Protein AF-A0A7C8ID43-F1 (afdb_monomer_lite)

Organism: NCBI:txid100035

pLDDT: mean 73.94, std 21.73, range [32.31, 98.5]

Secondary structure (DSSP, 8-state):
----------S-----------------------------------------PPPPP---------------PPP------------------PPPP---HHHHHHHHHHHHHHHHHHHHHT-EEEEEE-HHHHHHSTT-TTT-EEEEEE-TTTSTTEEEEEEE-SSEEEEEEEESSHHHHHHHHHHHHHHSS-PPTT--S--HHHHHHHHHHHHHHHS-TT---------TTSPPEEEEEEEEEETTSSSS-TT-EEEEEEEEEESSTT-SEEEEEE--TTT-SSPEEEEEEEEESS-S-----GGGS-GGGEE-GGGTT--

Foldseek 3Di:
DPDDDDDDDPDDDDDDDDPDDDDDPDDDDDDDDDDDDDDDDDDDDDDDDDDDDDDDDDDDDDDDDDDDDDDDDDDDDDPPPPDPPPPDPPPDPPDDPPDDPVRVVVVVVVLVVLLVLLLLLQAAKKQKDFPLLCVVPPPQNRVWIKGKARPVVVPPQWIKIWTCSVFKTWIKIKGLDQLVQLVVQQVCLVPVDDPPPDDPDDAPLNVVSVVSNCVSVVPDPPDPPPPPSPPSFAWRKMKIKIKIDGPPCPQADPPAIEIWIWMKTQPTSSSQKIKIWTDDVSSHRHTGIMMIGGDTSHGDDDDDDNSVDDSNRYDYDPCSRPD

Sequence (323 aa):
MWGEKYKHEAAEMGHTGITTRCEDIRNIGTEQKLKNDENPAKRRRIAGDSSTIRNPALHELMPRNKPSDGFSAPGLSEWTSEFPLKQEPVSSPQAKPDLSPVWMQKMQLVEEFKEKQRLLAGNGSYIIKCKMIEERFPGLERELKLDIKYLGSVRKGLFEAQLDLGLFKGIMLMGTDEKLLSDICYTNTKCGLPKPRDYGRDDDETQRLRQWWYNNHTKNTNTSAPSQARNASSPLELHFDLRCEDQKHLYLQTGTYFGTDGTIAFEDPTCLSLNGCIKLPTLRSEPINFQAYKIHESPQHYTQLWFGYPTASIRYGANWNRP

Radius of gyration: 27.76 Å; chains: 1; bounding box: 64×90×75 Å

Structure (mmCIF, N/CA/C/O backbone):
data_AF-A0A7C8ID43-F1
#
_entry.id   AF-A0A7C8ID43-F1
#
loop_
_atom_site.group_PDB
_atom_site.id
_atom_site.type_symbol
_atom_site.label_atom_id
_atom_site.label_alt_id
_atom_site.label_comp_id
_atom_site.label_asym_id
_atom_site.label_entity_id
_atom_site.label_seq_id
_atom_site.pdbx_PDB_ins_code
_atom_site.Cartn_x
_atom_site.Cartn_y
_atom_site.Cartn_z
_atom_site.occupancy
_atom_site.B_iso_or_equiv
_atom_site.auth_seq_id
_atom_site.auth_comp_id
_atom_site.auth_asym_id
_atom_site.auth_atom_id
_atom_site.pdbx_PDB_model_num
ATOM 1 N N . MET A 1 1 ? -4.379 18.476 33.173 1.00 36.72 1 MET A N 1
ATOM 2 C CA . MET A 1 1 ? -3.599 17.644 34.111 1.00 36.72 1 MET A CA 1
ATOM 3 C C . MET A 1 1 ? -4.006 16.192 33.916 1.00 36.72 1 MET A C 1
ATOM 5 O O . MET A 1 1 ? -4.952 15.742 34.538 1.00 36.72 1 MET A O 1
ATOM 9 N N . TRP A 1 2 ? -3.346 15.505 32.986 1.00 37.19 2 TRP A N 1
ATOM 10 C CA . TRP A 1 2 ? -3.461 14.061 32.770 1.00 37.19 2 TRP A CA 1
ATOM 11 C C . TRP A 1 2 ? -2.026 13.546 32.712 1.00 37.19 2 TRP A C 1
ATOM 13 O O . TRP A 1 2 ? -1.393 13.554 31.663 1.00 37.19 2 TRP A O 1
ATOM 23 N N . GLY A 1 3 ? -1.470 13.258 33.879 1.00 37.72 3 GLY A N 1
ATOM 24 C CA . GLY A 1 3 ? -0.111 12.773 34.049 1.00 37.72 3 GLY A CA 1
ATOM 25 C C . GLY A 1 3 ? -0.076 11.940 35.317 1.00 37.72 3 GLY A C 1
ATOM 26 O O . GLY A 1 3 ? -0.700 12.320 36.301 1.00 37.72 3 GLY A O 1
ATOM 27 N N . GLU A 1 4 ? 0.636 10.819 35.251 1.00 39.19 4 GLU A N 1
ATOM 28 C CA . GLU A 1 4 ? 0.903 9.884 36.353 1.00 39.19 4 GLU A CA 1
ATOM 29 C C . GLU A 1 4 ? -0.180 8.841 36.651 1.00 39.19 4 GLU A C 1
ATOM 31 O O . GLU A 1 4 ? -0.728 8.752 37.741 1.00 39.19 4 GLU A O 1
ATOM 36 N N . LYS A 1 5 ? -0.406 7.947 35.690 1.00 44.38 5 LYS A N 1
ATOM 37 C CA . LYS A 1 5 ? -0.612 6.512 35.945 1.00 44.38 5 LYS A CA 1
ATOM 38 C C . LYS A 1 5 ? 0.065 5.764 34.795 1.00 44.38 5 LYS A C 1
ATOM 40 O O . LYS A 1 5 ? 0.195 6.341 33.727 1.00 44.38 5 LYS A O 1
ATOM 45 N N . TYR A 1 6 ? 0.521 4.534 35.014 1.00 41.72 6 TYR A N 1
ATOM 46 C CA . TYR A 1 6 ? 1.346 3.712 34.103 1.00 41.72 6 TYR A CA 1
ATOM 47 C C . TYR A 1 6 ? 2.866 3.889 34.241 1.00 41.72 6 TYR A C 1
ATOM 49 O O . TYR A 1 6 ? 3.603 4.128 33.290 1.00 41.72 6 TYR A O 1
ATOM 57 N N . LYS A 1 7 ? 3.352 3.664 35.461 1.00 41.56 7 LYS A N 1
ATOM 58 C CA . LYS A 1 7 ? 4.624 2.975 35.691 1.00 41.56 7 LYS A CA 1
ATOM 59 C C . LYS A 1 7 ? 4.337 1.870 36.694 1.00 41.56 7 LYS A C 1
ATOM 61 O O . LYS A 1 7 ? 4.209 2.191 37.861 1.00 41.56 7 LYS A O 1
ATOM 66 N N . HIS A 1 8 ? 4.126 0.645 36.222 1.00 37.75 8 HIS A N 1
ATOM 67 C CA . HIS A 1 8 ? 4.329 -0.628 36.928 1.00 37.75 8 HIS A CA 1
ATOM 68 C C . HIS A 1 8 ? 3.621 -1.721 36.124 1.00 37.75 8 HIS A C 1
ATOM 70 O O . HIS A 1 8 ? 2.432 -1.915 36.312 1.00 37.75 8 HIS A O 1
ATOM 76 N N . GLU A 1 9 ? 4.342 -2.342 35.187 1.00 38.81 9 GLU A N 1
ATOM 77 C CA . GLU A 1 9 ? 4.135 -3.714 34.673 1.00 38.81 9 GLU A CA 1
ATOM 78 C C . GLU A 1 9 ? 5.095 -3.929 33.491 1.00 38.81 9 GLU A C 1
ATOM 80 O O . GLU A 1 9 ? 4.726 -3.933 32.323 1.00 38.81 9 GLU A O 1
ATOM 85 N N . ALA A 1 10 ? 6.390 -3.999 33.799 1.00 35.22 10 ALA A N 1
ATOM 86 C CA . ALA A 1 10 ? 7.424 -4.404 32.847 1.00 35.22 10 ALA A CA 1
ATOM 87 C C . ALA A 1 10 ? 8.587 -5.041 33.615 1.00 35.22 10 ALA A C 1
ATOM 89 O O . ALA A 1 10 ? 9.711 -4.548 33.622 1.00 35.22 10 ALA A O 1
ATOM 90 N N . ALA A 1 11 ? 8.284 -6.110 34.340 1.00 40.28 11 ALA A N 1
ATOM 91 C CA . ALA A 1 11 ? 9.267 -7.041 34.864 1.00 40.28 11 ALA A CA 1
ATOM 92 C C . ALA A 1 11 ? 8.553 -8.389 34.966 1.00 40.28 11 ALA A C 1
ATOM 94 O O . ALA A 1 11 ? 7.486 -8.439 35.560 1.00 40.28 11 ALA A O 1
ATOM 95 N N . GLU A 1 12 ? 9.147 -9.423 34.369 1.00 43.59 12 GLU A N 1
ATOM 96 C CA . GLU A 1 12 ? 8.643 -10.801 34.227 1.00 43.59 12 GLU A CA 1
ATOM 97 C C . GLU A 1 12 ? 7.934 -11.112 32.904 1.00 43.59 12 GLU A C 1
ATOM 99 O O . GLU A 1 12 ? 6.725 -11.270 32.830 1.00 43.59 12 GLU A O 1
ATOM 104 N N . MET A 1 13 ? 8.726 -11.328 31.853 1.00 39.59 13 MET A N 1
ATOM 105 C CA . MET A 1 13 ? 8.514 -12.501 31.004 1.00 39.59 13 MET A CA 1
ATOM 106 C C . MET A 1 13 ? 9.854 -12.937 30.413 1.00 39.59 13 MET A C 1
ATOM 108 O O . MET A 1 13 ? 10.533 -12.190 29.710 1.00 39.59 13 MET A O 1
ATOM 112 N N . GLY A 1 14 ? 10.273 -14.128 30.833 1.00 35.97 14 GLY A N 1
ATOM 113 C CA . GLY A 1 14 ? 11.593 -14.677 30.595 1.00 35.97 14 GLY A CA 1
ATOM 114 C C . GLY A 1 14 ? 11.829 -15.102 29.150 1.00 35.97 14 GLY A C 1
ATOM 115 O O . GLY A 1 14 ? 10.927 -15.496 28.412 1.00 35.97 14 GLY A O 1
ATOM 116 N N . HIS A 1 15 ? 13.108 -15.056 28.797 1.00 43.25 15 HIS A N 1
ATOM 117 C CA . HIS A 1 15 ? 13.696 -15.678 27.626 1.00 43.25 15 HIS A CA 1
ATOM 118 C C . HIS A 1 15 ? 13.250 -17.135 27.452 1.00 43.25 15 HIS A C 1
ATOM 120 O O . HIS A 1 15 ? 13.648 -18.011 28.217 1.00 43.25 15 HIS A O 1
ATOM 126 N N . THR A 1 16 ? 12.539 -17.412 26.363 1.00 38.56 16 THR A N 1
ATOM 127 C CA . THR A 1 16 ? 12.609 -18.711 25.689 1.00 38.56 16 THR A CA 1
ATOM 128 C C . THR A 1 16 ? 12.914 -18.460 24.218 1.00 38.56 16 THR A C 1
ATOM 130 O O . THR A 1 16 ? 12.182 -17.779 23.505 1.00 38.56 16 THR A O 1
ATOM 133 N N . GLY A 1 17 ? 14.090 -18.924 23.795 1.00 36.88 17 GLY A N 1
ATOM 134 C CA . GLY A 1 17 ? 14.552 -18.817 22.421 1.00 36.88 17 GLY A CA 1
ATOM 135 C C . GLY A 1 17 ? 13.733 -19.725 21.515 1.00 36.88 17 GLY A C 1
ATOM 136 O O . GLY A 1 17 ? 13.663 -20.931 21.741 1.00 36.88 17 GLY A O 1
ATOM 137 N N . ILE A 1 18 ? 13.152 -19.142 20.471 1.00 36.44 18 ILE A N 1
ATOM 138 C CA . ILE A 1 18 ? 12.598 -19.875 19.338 1.00 36.44 18 ILE A CA 1
ATOM 139 C C . ILE A 1 18 ? 13.490 -19.562 18.139 1.00 36.44 18 ILE A C 1
ATOM 141 O O . ILE A 1 18 ? 13.353 -18.543 17.467 1.00 36.44 18 ILE A O 1
ATOM 145 N N . THR A 1 19 ? 14.455 -20.442 17.897 1.00 39.62 19 THR A N 1
ATOM 146 C CA . THR A 1 19 ? 15.186 -20.543 16.636 1.00 39.62 19 THR A CA 1
ATOM 147 C C . THR A 1 19 ? 14.324 -21.322 15.644 1.00 39.62 19 THR A C 1
ATOM 149 O O . THR A 1 19 ? 14.411 -22.544 15.550 1.00 39.62 19 THR A O 1
ATOM 152 N N . THR A 1 20 ? 13.468 -20.635 14.885 1.00 38.16 20 THR A N 1
ATOM 153 C CA . THR A 1 20 ? 12.777 -21.253 13.743 1.00 38.16 20 THR A CA 1
ATOM 154 C C . THR A 1 20 ? 13.580 -21.081 12.462 1.00 38.16 20 THR A C 1
ATOM 156 O O . THR A 1 20 ? 13.695 -20.009 11.876 1.00 38.16 20 THR A O 1
ATOM 159 N N . ARG A 1 21 ? 14.137 -22.226 12.082 1.00 35.34 21 ARG A N 1
ATOM 160 C CA . ARG A 1 21 ? 14.728 -22.655 10.820 1.00 35.34 21 ARG A CA 1
ATOM 161 C C . ARG A 1 21 ? 13.804 -22.312 9.636 1.00 35.34 21 ARG A C 1
ATOM 163 O O . ARG A 1 21 ? 12.751 -22.921 9.487 1.00 35.34 21 ARG A O 1
ATOM 170 N N . CYS A 1 22 ? 14.206 -21.350 8.806 1.00 37.59 22 CYS A N 1
ATOM 171 C CA . CYS A 1 22 ? 13.577 -21.034 7.518 1.00 37.59 22 CYS A CA 1
ATOM 172 C C . CYS A 1 22 ? 14.508 -21.456 6.377 1.00 37.59 22 CYS A C 1
ATOM 174 O O . CYS A 1 22 ? 15.053 -20.621 5.663 1.00 37.59 22 CYS A O 1
ATOM 176 N N . GLU A 1 23 ? 14.691 -22.760 6.217 1.00 38.28 23 GLU A N 1
ATOM 177 C CA . GLU A 1 23 ? 15.212 -23.370 4.995 1.00 38.28 23 GLU A CA 1
ATOM 178 C C . GLU A 1 23 ? 14.311 -24.571 4.686 1.00 38.28 23 GLU A C 1
ATOM 180 O O . GLU A 1 23 ? 13.774 -25.177 5.609 1.00 38.28 23 GLU A O 1
ATOM 185 N N . ASP A 1 24 ? 14.124 -24.863 3.399 1.00 37.44 24 ASP A N 1
ATOM 186 C CA . ASP A 1 24 ? 13.316 -25.959 2.829 1.00 37.44 24 ASP A CA 1
ATOM 187 C C . ASP A 1 24 ? 11.888 -25.614 2.365 1.00 37.44 24 ASP A C 1
ATOM 189 O O . ASP A 1 24 ? 10.907 -26.272 2.696 1.00 37.44 24 ASP A O 1
ATOM 193 N N . ILE A 1 25 ? 11.788 -24.642 1.448 1.00 40.78 25 ILE A N 1
ATOM 194 C CA . ILE A 1 25 ? 10.824 -24.726 0.331 1.00 40.78 25 ILE A CA 1
ATOM 195 C C . ILE A 1 25 ? 11.588 -24.515 -0.983 1.00 40.78 25 ILE A C 1
ATOM 197 O O . ILE A 1 25 ? 11.492 -23.483 -1.647 1.00 40.78 25 ILE A O 1
ATOM 201 N N . ARG A 1 26 ? 12.407 -25.501 -1.354 1.00 42.44 26 ARG A N 1
ATOM 202 C CA . ARG A 1 26 ? 12.854 -25.723 -2.735 1.00 42.44 26 ARG A CA 1
ATOM 203 C C . ARG A 1 26 ? 12.789 -27.224 -3.009 1.00 42.44 26 ARG A C 1
ATOM 205 O O . ARG A 1 26 ? 13.237 -28.007 -2.185 1.00 42.44 26 ARG A O 1
ATOM 212 N N . ASN A 1 27 ? 12.276 -27.577 -4.186 1.00 42.00 27 ASN A N 1
ATOM 213 C CA . ASN A 1 27 ? 12.217 -28.919 -4.786 1.00 42.00 27 ASN A CA 1
ATOM 214 C C . ASN A 1 27 ? 11.056 -29.840 -4.370 1.00 42.00 27 ASN A C 1
ATOM 216 O O . ASN A 1 27 ? 11.228 -30.818 -3.654 1.00 42.00 27 ASN A O 1
ATOM 220 N N . ILE A 1 28 ? 9.901 -29.612 -4.994 1.00 43.09 28 ILE A N 1
ATOM 221 C CA . ILE A 1 28 ? 9.036 -30.692 -5.495 1.00 43.09 28 ILE A CA 1
ATOM 222 C C . ILE A 1 28 ? 8.817 -30.311 -6.967 1.00 43.09 28 ILE A C 1
ATOM 224 O O . ILE A 1 28 ? 8.206 -29.291 -7.254 1.00 43.09 28 ILE A O 1
ATOM 228 N N . GLY A 1 29 ? 9.474 -30.923 -7.944 1.00 32.31 29 GLY A N 1
ATOM 229 C CA . GLY A 1 29 ? 9.433 -32.353 -8.212 1.00 32.31 29 GLY A CA 1
ATOM 230 C C . GLY A 1 29 ? 8.658 -32.539 -9.514 1.00 32.31 29 GLY A C 1
ATOM 231 O O . GLY A 1 29 ? 7.476 -32.861 -9.511 1.00 32.31 29 GLY A O 1
ATOM 232 N N . THR A 1 30 ? 9.330 -32.246 -10.628 1.00 41.97 30 THR A N 1
ATOM 233 C CA . THR A 1 30 ? 9.074 -32.878 -11.926 1.00 41.97 30 THR A CA 1
ATOM 234 C C . THR A 1 30 ? 9.096 -34.397 -11.763 1.00 41.97 30 THR A C 1
ATOM 236 O O . THR A 1 30 ? 9.911 -34.890 -10.996 1.00 41.97 30 THR A O 1
ATOM 239 N N . GLU A 1 31 ? 8.267 -35.089 -12.549 1.00 41.19 31 GLU A N 1
ATOM 240 C CA . GLU A 1 31 ? 8.111 -36.553 -12.675 1.00 41.19 31 GLU A CA 1
ATOM 241 C C . GLU A 1 31 ? 6.875 -37.143 -11.986 1.00 41.19 31 GLU A C 1
ATOM 243 O O . GLU A 1 31 ? 6.924 -37.653 -10.876 1.00 41.19 31 GLU A O 1
ATOM 248 N N . GLN A 1 32 ? 5.773 -37.208 -12.739 1.00 38.66 32 GLN A N 1
ATOM 249 C CA . GLN A 1 32 ? 5.014 -38.455 -12.843 1.00 38.66 32 GLN A CA 1
ATOM 250 C C . GLN A 1 32 ? 4.338 -38.533 -14.215 1.00 38.66 32 GLN A C 1
ATOM 252 O O . GLN A 1 32 ? 3.369 -37.845 -14.530 1.00 38.66 32 GLN A O 1
ATOM 257 N N . LYS A 1 33 ? 4.946 -39.359 -15.066 1.00 39.97 33 LYS A N 1
ATOM 258 C CA . LYS A 1 33 ? 4.485 -39.754 -16.393 1.00 39.97 33 LYS A CA 1
ATOM 259 C C . LYS A 1 33 ? 3.616 -41.008 -16.230 1.00 39.97 33 LYS A C 1
ATOM 261 O O . LYS A 1 33 ? 4.045 -41.952 -15.581 1.00 39.97 33 LYS A O 1
ATOM 266 N N . LEU A 1 34 ? 2.476 -41.013 -16.923 1.00 42.88 34 LEU A N 1
ATOM 267 C CA . LEU A 1 34 ? 1.769 -42.182 -17.471 1.00 42.88 34 LEU A CA 1
ATOM 268 C C . LEU A 1 34 ? 1.219 -43.231 -16.487 1.00 42.88 34 LEU A C 1
ATOM 270 O O . LEU A 1 34 ? 1.941 -44.111 -16.030 1.00 42.88 34 LEU A O 1
ATOM 274 N N . LYS A 1 35 ? -0.111 -43.215 -16.322 1.00 38.16 35 LYS A N 1
ATOM 275 C CA . LYS A 1 35 ? -1.024 -44.359 -16.541 1.00 38.16 35 LYS A CA 1
ATOM 276 C C . LYS A 1 35 ? -2.468 -43.882 -16.342 1.00 38.16 35 LYS A C 1
ATOM 278 O O . LYS A 1 35 ? -2.917 -43.740 -15.214 1.00 38.16 35 LYS A O 1
ATOM 283 N N . ASN A 1 36 ? -3.168 -43.611 -17.442 1.00 37.31 36 ASN A N 1
ATOM 284 C CA . ASN A 1 36 ? -4.623 -43.462 -17.461 1.00 37.31 36 ASN A CA 1
ATOM 285 C C . ASN A 1 36 ? -5.158 -44.472 -18.474 1.00 37.31 36 ASN A C 1
ATOM 287 O O . ASN A 1 36 ? -5.185 -44.183 -19.668 1.00 37.31 36 ASN A O 1
ATOM 291 N N . ASP A 1 37 ? -5.557 -45.634 -17.964 1.00 39.12 37 ASP A N 1
ATOM 292 C CA . ASP A 1 37 ? -6.437 -46.570 -18.652 1.00 39.12 37 ASP A CA 1
ATOM 293 C C . ASP A 1 37 ? -7.869 -46.361 -18.132 1.00 39.12 37 ASP A C 1
ATOM 295 O O . ASP A 1 37 ? -8.125 -46.360 -16.929 1.00 39.12 37 ASP A O 1
ATOM 299 N N . GLU A 1 38 ? -8.757 -46.097 -19.089 1.00 39.00 38 GLU A N 1
ATOM 300 C CA . GLU A 1 38 ? -10.147 -46.555 -19.210 1.00 39.00 38 GLU A CA 1
ATOM 301 C C . GLU A 1 38 ? -11.025 -46.715 -17.950 1.00 39.00 38 GLU A C 1
ATOM 303 O O . GLU A 1 38 ? -10.861 -47.658 -17.184 1.00 39.00 38 GLU A O 1
ATOM 308 N N . ASN A 1 39 ? -12.104 -45.915 -17.851 1.00 39.59 39 ASN A N 1
ATOM 309 C CA . ASN A 1 39 ? -13.480 -46.454 -17.791 1.00 39.59 39 ASN A CA 1
ATOM 310 C C . ASN A 1 39 ? -14.563 -45.352 -17.942 1.00 39.59 39 ASN A C 1
ATOM 312 O O . ASN A 1 39 ? -14.616 -44.439 -17.112 1.00 39.59 39 ASN A O 1
ATOM 316 N N . PRO A 1 40 ? -15.487 -45.431 -18.923 1.00 46.84 40 PRO A N 1
ATOM 317 C CA . PRO A 1 40 ? -16.630 -44.532 -19.034 1.00 46.84 40 PRO A CA 1
ATOM 318 C C . PRO A 1 40 ? -17.953 -45.270 -18.773 1.00 46.84 40 PRO A C 1
ATOM 320 O O . PRO A 1 40 ? -18.486 -45.911 -19.669 1.00 46.84 40 PRO A O 1
ATOM 323 N N . ALA A 1 41 ? -18.562 -45.130 -17.592 1.00 38.03 41 ALA A N 1
ATOM 324 C CA . ALA A 1 41 ? -19.989 -45.438 -17.424 1.00 38.03 41 ALA A CA 1
ATOM 325 C C . ALA A 1 41 ? -20.542 -44.968 -16.072 1.00 38.03 41 ALA A C 1
ATOM 327 O O . ALA A 1 41 ? -20.341 -45.622 -15.053 1.00 38.03 41 ALA A O 1
ATOM 328 N N . LYS A 1 42 ? -21.349 -43.901 -16.081 1.00 43.16 42 LYS A N 1
ATOM 329 C CA . LYS A 1 42 ? -22.769 -43.938 -15.663 1.00 43.16 42 LYS A CA 1
ATOM 330 C C . LYS A 1 42 ? -23.334 -42.524 -15.561 1.00 43.16 42 LYS A C 1
ATOM 332 O O . LYS A 1 42 ? -23.194 -41.823 -14.566 1.00 43.16 42 LYS A O 1
ATOM 337 N N . ARG A 1 43 ? -24.082 -42.163 -16.605 1.00 45.34 43 ARG A N 1
ATOM 338 C CA . ARG A 1 43 ? -25.181 -41.200 -16.531 1.00 45.34 43 ARG A CA 1
ATOM 339 C C . ARG A 1 43 ? -26.183 -41.675 -15.475 1.00 45.34 43 ARG A C 1
ATOM 341 O O . ARG A 1 43 ? -26.756 -42.753 -15.629 1.00 45.34 43 ARG A O 1
ATOM 348 N N . ARG A 1 44 ? -26.491 -40.839 -14.486 1.00 45.53 44 ARG A N 1
ATOM 349 C CA . ARG A 1 44 ? -27.820 -40.817 -13.865 1.00 45.53 44 ARG A CA 1
ATOM 350 C C . ARG A 1 44 ? -28.316 -39.382 -13.812 1.00 45.53 44 ARG A C 1
ATOM 352 O O . ARG A 1 44 ? -27.714 -38.518 -13.190 1.00 45.53 44 ARG A O 1
ATOM 359 N N . ARG A 1 45 ? -29.406 -39.172 -14.549 1.00 42.78 45 ARG A N 1
ATOM 360 C CA . ARG A 1 45 ? -30.283 -38.009 -14.477 1.00 42.78 45 ARG A CA 1
ATOM 361 C C . ARG A 1 45 ? -30.957 -38.024 -13.108 1.00 42.78 45 ARG A C 1
ATOM 363 O O . ARG A 1 45 ? -31.526 -39.051 -12.747 1.00 42.78 45 ARG A O 1
ATOM 370 N N . ILE A 1 46 ? -30.947 -36.899 -12.409 1.00 45.62 46 ILE A N 1
ATOM 371 C CA . ILE A 1 46 ? -31.964 -36.591 -11.407 1.00 45.62 46 ILE A CA 1
ATOM 372 C C . ILE A 1 46 ? -32.516 -35.225 -11.799 1.00 45.62 46 ILE A C 1
ATOM 374 O O . ILE A 1 46 ? -31.821 -34.215 -11.733 1.00 45.62 46 ILE A O 1
ATOM 378 N N . ALA A 1 47 ? -33.738 -35.255 -12.323 1.00 41.56 47 ALA A N 1
ATOM 379 C CA . ALA A 1 47 ? -34.621 -34.107 -12.384 1.00 41.56 47 ALA A CA 1
ATOM 380 C C . ALA A 1 47 ? -35.164 -33.877 -10.967 1.00 41.56 47 ALA A C 1
ATOM 382 O O . ALA A 1 47 ? -35.479 -34.845 -10.277 1.00 41.56 47 ALA A O 1
ATOM 383 N N . GLY A 1 48 ? -35.235 -32.620 -10.543 1.00 38.56 48 GLY A N 1
ATOM 384 C CA . GLY A 1 48 ? -35.717 -32.242 -9.220 1.00 38.56 48 GLY A CA 1
ATOM 385 C C . GLY A 1 48 ? -36.106 -30.771 -9.187 1.00 38.56 48 GLY A C 1
ATOM 386 O O . GLY A 1 48 ? -35.294 -29.924 -8.843 1.00 38.56 48 GLY A O 1
ATOM 387 N N . ASP A 1 49 ? -37.327 -30.536 -9.653 1.00 36.31 49 ASP A N 1
ATOM 388 C CA . ASP A 1 49 ? -38.333 -29.568 -9.219 1.00 36.31 49 ASP A CA 1
ATOM 389 C C . ASP A 1 49 ? -37.976 -28.108 -8.898 1.00 36.31 49 ASP A C 1
ATOM 391 O O . ASP A 1 49 ? -37.355 -27.746 -7.900 1.00 36.31 49 ASP A O 1
ATOM 395 N N . SER A 1 50 ? -38.576 -27.265 -9.744 1.00 42.62 50 SER A N 1
ATOM 396 C CA . SER A 1 50 ? -39.030 -25.904 -9.487 1.00 42.62 50 SER A CA 1
ATOM 397 C C . SER A 1 50 ? -39.748 -25.755 -8.147 1.00 42.62 50 SER A C 1
ATOM 399 O O . SER A 1 50 ? -40.800 -26.353 -7.925 1.00 42.62 50 SER A O 1
ATOM 401 N N . SER A 1 51 ? -39.300 -24.794 -7.344 1.00 42.50 51 SER A N 1
ATOM 402 C CA . SER A 1 51 ? -40.172 -24.114 -6.389 1.00 42.50 51 SER A CA 1
ATOM 403 C C . SER A 1 51 ? -40.038 -22.602 -6.534 1.00 42.50 51 SER A C 1
ATOM 405 O O . SER A 1 51 ? -39.050 -21.982 -6.144 1.00 42.50 51 SER A O 1
ATOM 407 N N . THR A 1 52 ? -41.084 -22.047 -7.128 1.00 43.16 52 THR A N 1
ATOM 408 C CA . THR A 1 52 ? -41.488 -20.649 -7.220 1.00 43.16 52 THR A CA 1
ATOM 409 C C . THR A 1 52 ? -41.375 -19.926 -5.875 1.00 43.16 52 THR A C 1
ATOM 411 O O . THR A 1 52 ? -42.104 -20.251 -4.939 1.00 43.16 52 THR A O 1
ATOM 414 N N . ILE A 1 53 ? -40.529 -18.895 -5.789 1.00 41.00 53 ILE A N 1
ATOM 415 C CA . ILE A 1 53 ? -40.547 -17.938 -4.673 1.00 41.00 53 ILE A CA 1
ATOM 416 C C . ILE A 1 53 ? -41.236 -16.656 -5.142 1.00 41.00 53 ILE A C 1
ATOM 418 O O . ILE A 1 53 ? -40.810 -15.990 -6.083 1.00 41.00 53 ILE A O 1
ATOM 422 N N . ARG A 1 54 ? -42.352 -16.360 -4.472 1.00 36.78 54 ARG A N 1
ATOM 423 C CA . ARG A 1 54 ? -43.149 -15.137 -4.582 1.00 36.78 54 ARG A CA 1
ATOM 424 C C . ARG A 1 54 ? -42.359 -13.959 -4.004 1.00 36.78 54 ARG A C 1
ATOM 426 O O . ARG A 1 54 ? -41.983 -14.006 -2.838 1.00 36.78 54 ARG A O 1
ATOM 433 N N . ASN A 1 55 ? -42.194 -12.892 -4.782 1.00 41.91 55 ASN A N 1
ATOM 434 C CA . ASN A 1 55 ? -41.830 -11.569 -4.271 1.00 41.91 55 ASN A CA 1
ATOM 435 C C . ASN A 1 55 ? -43.110 -10.809 -3.896 1.00 41.91 55 ASN A C 1
ATOM 437 O O . ASN A 1 55 ? -43.923 -10.556 -4.791 1.00 41.91 55 ASN A O 1
ATOM 441 N N . PRO A 1 56 ? -43.318 -10.415 -2.630 1.00 54.56 56 PRO A N 1
ATOM 442 C CA . PRO A 1 56 ? -44.277 -9.378 -2.312 1.00 54.56 56 PRO A CA 1
ATOM 443 C C . PRO A 1 56 ? -43.639 -7.998 -2.504 1.00 54.56 56 PRO A C 1
ATOM 445 O O . PRO A 1 56 ? -42.514 -7.727 -2.086 1.00 54.56 56 PRO A O 1
ATOM 448 N N . ALA A 1 57 ? -44.404 -7.150 -3.178 1.00 45.38 57 ALA A N 1
ATOM 449 C CA . ALA A 1 57 ? -44.153 -5.743 -3.401 1.00 45.38 57 ALA A CA 1
ATOM 450 C C . ALA A 1 57 ? -43.966 -4.970 -2.086 1.00 45.38 57 ALA A C 1
ATOM 452 O O . ALA A 1 57 ? -44.721 -5.164 -1.135 1.00 45.38 57 ALA A O 1
ATOM 453 N N . LEU A 1 58 ? -43.029 -4.022 -2.092 1.00 43.78 58 LEU A N 1
ATOM 454 C CA . LEU A 1 58 ? -43.000 -2.905 -1.155 1.00 43.78 58 LEU A CA 1
ATOM 455 C C . LEU A 1 58 ? -43.076 -1.607 -1.960 1.00 43.78 58 LEU A C 1
ATOM 457 O O . LEU A 1 58 ? -42.103 -1.132 -2.541 1.00 43.78 58 LEU A O 1
ATOM 461 N N . HIS A 1 59 ? -44.301 -1.095 -2.023 1.00 47.16 59 HIS A N 1
ATOM 462 C CA . HIS A 1 59 ? -44.597 0.321 -2.158 1.00 47.16 59 HIS A CA 1
ATOM 463 C C . HIS A 1 59 ? -44.149 1.007 -0.864 1.00 47.16 59 HIS A C 1
ATOM 465 O O . HIS A 1 59 ? -44.621 0.606 0.193 1.00 47.16 59 HIS A O 1
ATOM 471 N N . GLU A 1 60 ? -43.351 2.070 -0.942 1.00 47.28 60 GLU A N 1
ATOM 472 C CA . GLU A 1 60 ? -43.613 3.243 -0.106 1.00 47.28 60 GLU A CA 1
ATOM 473 C C . GLU A 1 60 ? -42.966 4.503 -0.681 1.00 47.28 60 GLU A C 1
ATOM 475 O O . GLU A 1 60 ? -41.789 4.564 -1.033 1.00 47.28 60 GLU A O 1
ATOM 480 N N . LEU A 1 61 ? -43.837 5.492 -0.842 1.00 49.44 61 LEU A N 1
ATOM 481 C CA . LEU A 1 61 ? -43.609 6.822 -1.369 1.00 49.44 61 LEU A CA 1
ATOM 482 C C . LEU A 1 61 ? -42.979 7.683 -0.273 1.00 49.44 61 LEU A C 1
ATOM 484 O O . LEU A 1 61 ? -43.513 7.757 0.828 1.00 49.44 61 LEU A O 1
ATOM 488 N N . MET A 1 62 ? -41.912 8.408 -0.601 1.00 51.31 62 MET A N 1
ATOM 489 C CA . MET A 1 62 ? -41.446 9.540 0.202 1.00 51.31 62 MET A CA 1
ATOM 490 C C . MET A 1 62 ? -41.508 10.820 -0.647 1.00 51.31 62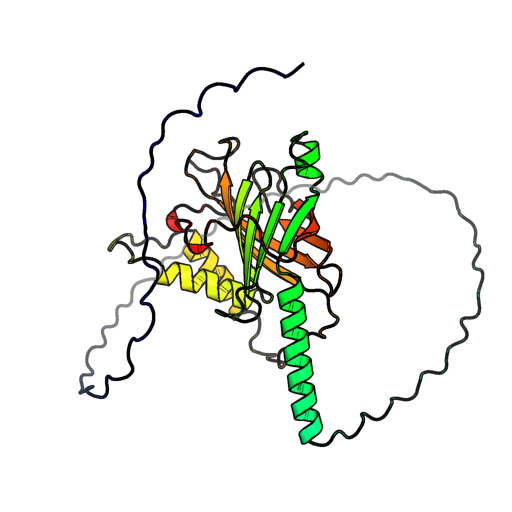 MET A C 1
ATOM 492 O O . MET A 1 62 ? -40.999 10.832 -1.775 1.00 51.31 62 MET A O 1
ATOM 496 N N . PRO A 1 63 ? -42.159 11.891 -0.154 1.00 56.91 63 PRO A N 1
ATOM 497 C CA . PRO A 1 63 ? -42.323 13.140 -0.885 1.00 56.91 63 PRO A CA 1
ATOM 498 C C . PRO A 1 63 ? -41.028 13.963 -0.925 1.00 56.91 63 PRO A C 1
ATOM 500 O O . PRO A 1 63 ? -40.315 14.121 0.065 1.00 56.91 63 PRO A O 1
ATOM 503 N N . ARG A 1 64 ? -40.759 14.535 -2.103 1.00 42.97 64 ARG A N 1
ATOM 504 C CA . ARG A 1 64 ? -39.737 15.562 -2.333 1.00 42.97 64 ARG A CA 1
ATOM 505 C C . ARG A 1 64 ? -40.179 16.876 -1.685 1.00 42.97 64 ARG A C 1
ATOM 507 O O . ARG A 1 64 ? -41.043 17.552 -2.236 1.00 42.97 64 ARG A O 1
ATOM 514 N N . ASN A 1 65 ? -39.532 17.275 -0.594 1.00 45.53 65 ASN A N 1
ATOM 515 C CA . ASN A 1 65 ? -39.593 18.652 -0.107 1.00 45.53 65 ASN A CA 1
ATOM 516 C C . ASN A 1 65 ? -38.475 19.482 -0.753 1.00 45.53 65 ASN A C 1
ATOM 518 O O . ASN A 1 65 ? -37.291 19.231 -0.540 1.00 45.53 65 ASN A O 1
ATOM 522 N N . LYS A 1 66 ? -38.886 20.466 -1.562 1.00 51.72 66 LYS A N 1
ATOM 523 C CA . LYS A 1 66 ? -38.092 21.642 -1.945 1.00 51.72 66 LYS A CA 1
ATOM 524 C C . LYS A 1 66 ? -38.271 22.721 -0.871 1.00 51.72 66 LYS A C 1
ATOM 526 O O . LYS A 1 66 ? -39.391 22.909 -0.405 1.00 51.72 66 LYS A O 1
ATOM 531 N N . PRO A 1 67 ? -37.200 23.448 -0.544 1.00 57.44 67 PRO A N 1
ATOM 532 C CA . PRO A 1 67 ? -37.220 24.918 -0.632 1.00 57.44 67 PRO A CA 1
ATOM 533 C C . PRO A 1 67 ? -36.021 25.381 -1.489 1.00 57.44 67 PRO A C 1
ATOM 535 O O . PRO A 1 67 ? -34.943 24.807 -1.386 1.00 57.44 67 PRO A O 1
ATOM 538 N N . SER A 1 68 ? -36.123 26.235 -2.515 1.00 52.28 68 SER A N 1
ATOM 539 C CA . SER A 1 68 ? -36.543 27.649 -2.546 1.00 52.28 68 SER A CA 1
ATOM 540 C C . SER A 1 68 ? -35.897 28.487 -1.447 1.00 52.28 68 SER A C 1
ATOM 542 O O . SER A 1 68 ? -36.449 28.549 -0.362 1.00 52.28 68 SER A O 1
ATOM 544 N N . ASP A 1 69 ? -34.728 29.051 -1.759 1.00 47.12 69 ASP A N 1
ATOM 545 C CA . ASP A 1 69 ? -34.247 30.406 -1.437 1.00 47.12 69 ASP A CA 1
ATOM 546 C C . ASP A 1 69 ? -32.890 30.534 -2.168 1.00 47.12 69 ASP A C 1
ATOM 548 O O . ASP A 1 69 ? -32.030 29.668 -2.055 1.00 47.12 69 ASP A O 1
ATOM 552 N N . GLY A 1 70 ? -32.653 31.463 -3.090 1.00 51.50 70 GLY A N 1
ATOM 553 C CA . GLY A 1 70 ? -33.007 32.872 -3.016 1.00 51.50 70 GLY A CA 1
ATOM 554 C C . GLY A 1 70 ? -31.789 33.690 -2.579 1.00 51.50 70 GLY A C 1
ATOM 555 O O . GLY A 1 70 ? -31.900 34.473 -1.649 1.00 51.50 70 GLY A O 1
ATOM 556 N N . PHE A 1 71 ? -30.621 33.498 -3.209 1.00 44.22 71 PHE A N 1
ATOM 557 C CA . PHE A 1 71 ? -29.458 34.366 -2.999 1.00 44.22 71 PHE A CA 1
ATOM 558 C C . PHE A 1 71 ? -28.917 34.880 -4.332 1.00 44.22 71 PHE A C 1
ATOM 560 O O . PHE A 1 71 ? -28.161 34.216 -5.038 1.00 44.22 71 PHE A O 1
ATOM 567 N N . SER A 1 72 ? -29.347 36.097 -4.654 1.00 48.88 72 SER A N 1
ATOM 568 C CA . SER A 1 72 ? -28.745 36.964 -5.656 1.00 48.88 72 SER A CA 1
ATOM 569 C C . SER A 1 72 ? -27.398 37.458 -5.131 1.00 48.88 72 SER A C 1
ATOM 571 O O . SER A 1 72 ? -27.351 38.216 -4.163 1.00 48.88 72 SER A O 1
ATOM 573 N N . ALA A 1 73 ? -26.305 37.043 -5.769 1.00 49.41 73 ALA A N 1
ATOM 574 C CA . ALA A 1 73 ? -25.012 37.695 -5.606 1.00 49.41 73 ALA A CA 1
ATOM 575 C C . ALA A 1 73 ? -24.919 38.873 -6.597 1.00 49.41 73 ALA A C 1
ATOM 577 O O . ALA A 1 73 ? -25.227 38.689 -7.779 1.00 49.41 73 ALA A O 1
ATOM 578 N N . PRO A 1 74 ? -24.536 40.081 -6.147 1.00 51.69 74 PRO A N 1
ATOM 579 C CA . PRO A 1 74 ? -24.349 41.228 -7.022 1.00 51.69 74 PRO A CA 1
ATOM 580 C C . PRO A 1 74 ? -23.097 41.068 -7.889 1.00 51.69 74 PRO A C 1
ATOM 582 O O . PRO A 1 74 ? -22.112 40.441 -7.500 1.00 51.69 74 PRO A O 1
ATOM 585 N N . GLY A 1 75 ? -23.190 41.645 -9.086 1.00 49.84 75 GLY A N 1
ATOM 586 C CA . GLY A 1 75 ? -22.236 41.513 -10.173 1.00 49.84 75 GLY A CA 1
ATOM 587 C C . GLY A 1 75 ? -20.804 41.904 -9.823 1.00 49.84 75 GLY A C 1
ATOM 588 O O . GLY A 1 75 ? -20.535 42.953 -9.242 1.00 49.84 75 GLY A O 1
ATOM 589 N N . LEU A 1 76 ? -19.888 41.059 -10.286 1.00 47.12 76 LEU A N 1
ATOM 590 C CA . LEU A 1 76 ? -18.508 41.423 -10.555 1.00 47.12 76 LEU A CA 1
ATOM 591 C C . LEU A 1 76 ? -18.382 41.592 -12.066 1.00 47.12 76 LEU A C 1
ATOM 593 O O . LEU A 1 76 ? -18.373 40.632 -12.832 1.00 47.12 76 LEU A O 1
ATOM 597 N N . SER A 1 77 ? -18.372 42.859 -12.455 1.00 49.69 77 SER A N 1
ATOM 598 C CA . SER A 1 77 ? -18.096 43.368 -13.787 1.00 49.69 77 SER A CA 1
ATOM 599 C C . SER A 1 77 ? -16.762 42.850 -14.324 1.00 49.69 77 SER A C 1
ATOM 601 O O . SER A 1 77 ? -15.709 43.082 -13.729 1.00 49.69 77 SER A O 1
ATOM 603 N N . GLU A 1 78 ? -16.864 42.164 -15.460 1.00 52.56 78 GLU A N 1
ATOM 604 C CA . GLU A 1 78 ? -16.002 42.246 -16.643 1.00 52.56 78 GLU A CA 1
ATOM 605 C C . GLU A 1 78 ? -14.658 42.962 -16.461 1.00 52.56 78 GLU A C 1
ATOM 607 O O . GLU A 1 78 ? -14.548 44.176 -16.601 1.00 52.56 78 GLU A O 1
ATOM 612 N N . TRP A 1 79 ? -13.611 42.166 -16.263 1.00 57.09 79 TRP A N 1
ATOM 613 C CA . TRP A 1 79 ? -12.274 42.468 -16.769 1.00 57.09 79 TRP A CA 1
ATOM 614 C C . TRP A 1 79 ? -11.808 41.271 -17.602 1.00 57.09 79 TRP A C 1
ATOM 616 O O . TRP A 1 79 ? -10.958 40.481 -17.196 1.00 57.09 79 TRP A O 1
ATOM 626 N N . THR A 1 80 ? -12.407 41.104 -18.782 1.00 48.97 80 THR A N 1
ATOM 627 C CA . THR A 1 80 ? -11.868 40.244 -19.841 1.00 48.97 80 THR A CA 1
ATOM 628 C C . THR A 1 80 ? -10.708 40.979 -20.500 1.00 48.97 80 THR A C 1
ATOM 630 O O . THR A 1 80 ? -10.852 41.631 -21.530 1.00 48.97 80 THR A O 1
ATOM 633 N N . SER A 1 81 ? -9.538 40.905 -19.866 1.00 60.03 81 SER A N 1
ATOM 634 C CA . SER A 1 81 ? -8.276 41.238 -20.520 1.00 60.03 81 SER A CA 1
ATOM 635 C C . SER A 1 81 ? -7.978 40.136 -21.534 1.00 60.03 81 SER A C 1
ATOM 637 O O . SER A 1 81 ? -7.377 39.115 -21.198 1.00 60.03 81 SER A O 1
ATOM 639 N N . GLU A 1 82 ? -8.448 40.331 -22.765 1.00 55.03 82 GLU A N 1
ATOM 640 C CA . GLU A 1 82 ? -8.087 39.537 -23.936 1.00 55.03 82 GLU A CA 1
ATOM 641 C C . GLU A 1 82 ? -6.577 39.663 -24.180 1.00 55.03 82 GLU A C 1
ATOM 643 O O . GLU A 1 82 ? -6.101 40.530 -24.910 1.00 55.03 82 GLU A O 1
ATOM 648 N N . PHE A 1 83 ? -5.790 38.803 -23.535 1.00 61.28 83 PHE A N 1
ATOM 649 C CA . PHE A 1 83 ? -4.419 38.569 -23.960 1.00 61.28 83 PHE A CA 1
ATOM 650 C C . PHE A 1 83 ? -4.473 37.692 -25.213 1.00 61.28 83 PHE A C 1
ATOM 652 O O . PHE A 1 83 ? -4.960 36.560 -25.131 1.00 61.28 83 PHE A O 1
ATOM 659 N N . PRO A 1 84 ? -3.986 38.165 -26.374 1.00 64.25 84 PRO A N 1
ATOM 660 C CA . PRO A 1 84 ? -3.902 37.331 -27.558 1.00 64.25 84 PRO A CA 1
ATOM 661 C C . PRO A 1 84 ? -2.918 36.197 -27.268 1.00 64.25 84 PRO A C 1
ATOM 663 O O . PRO A 1 84 ? -1.701 36.396 -27.235 1.00 64.25 84 PRO A O 1
ATOM 666 N N . LEU A 1 85 ? -3.454 34.996 -27.034 1.00 61.06 85 LEU A N 1
ATOM 667 C CA . LEU A 1 85 ? -2.688 33.759 -27.060 1.00 61.06 85 LEU A CA 1
ATOM 668 C C . LEU A 1 85 ? -2.045 33.669 -28.446 1.00 61.06 85 LEU A C 1
ATOM 670 O O . LEU A 1 85 ? -2.702 33.323 -29.428 1.00 61.06 85 LEU A O 1
ATOM 674 N N . LYS A 1 86 ? -0.753 34.013 -28.529 1.00 69.94 86 LYS A N 1
ATOM 675 C CA . LYS A 1 86 ? 0.113 33.622 -29.641 1.00 69.94 86 LYS A CA 1
ATOM 676 C C . LYS A 1 86 ? -0.018 32.109 -29.760 1.00 69.94 86 LYS A C 1
ATOM 678 O O . LYS A 1 86 ? 0.521 31.380 -28.933 1.00 69.94 86 LYS A O 1
ATOM 683 N N . GLN A 1 87 ? -0.782 31.658 -30.750 1.00 61.31 87 GLN A N 1
ATOM 684 C CA . GLN A 1 87 ? -0.836 30.258 -31.131 1.00 61.31 87 GLN A CA 1
ATOM 685 C C . GLN A 1 87 ? 0.583 29.874 -31.538 1.00 61.31 87 GLN A C 1
ATOM 687 O O . GLN A 1 87 ? 1.067 30.283 -32.595 1.00 61.31 87 GLN A O 1
ATOM 692 N N . GLU A 1 88 ? 1.281 29.166 -30.651 1.00 69.25 88 GLU A N 1
ATOM 693 C CA . GLU A 1 88 ? 2.542 28.548 -31.019 1.00 69.25 88 GLU A CA 1
ATOM 694 C C . GLU A 1 88 ? 2.267 27.605 -32.196 1.00 69.25 88 GLU A C 1
ATOM 696 O O . GLU A 1 88 ? 1.261 26.886 -32.186 1.00 69.25 88 GLU A O 1
ATOM 701 N N . PRO A 1 89 ? 3.101 27.649 -33.248 1.00 68.12 89 PRO A N 1
ATOM 702 C CA . PRO A 1 89 ? 2.897 26.836 -34.430 1.00 68.12 89 PRO A CA 1
ATOM 703 C C . PRO A 1 89 ? 2.847 25.372 -34.005 1.00 68.12 89 PRO A C 1
ATOM 705 O O . PRO A 1 89 ? 3.812 24.851 -33.448 1.00 68.12 89 PRO A O 1
ATOM 708 N N . VAL A 1 90 ? 1.699 24.738 -34.257 1.00 67.31 90 VAL A N 1
ATOM 709 C CA . VAL A 1 90 ? 1.456 23.315 -34.019 1.00 67.31 90 VAL A CA 1
ATOM 710 C C . VAL A 1 90 ? 2.598 22.548 -34.674 1.00 67.31 90 VAL A C 1
ATOM 712 O O . VAL A 1 90 ? 2.704 22.486 -35.902 1.00 67.31 90 VAL A O 1
ATOM 715 N N . SER A 1 91 ? 3.511 22.051 -33.842 1.00 65.81 91 SER A N 1
ATOM 716 C CA . SER A 1 91 ? 4.712 21.367 -34.286 1.00 65.81 91 SER A CA 1
ATOM 717 C C . SER A 1 91 ? 4.291 20.159 -35.114 1.00 65.81 91 SER A C 1
ATOM 719 O O . SER A 1 91 ? 3.502 19.317 -34.683 1.00 65.81 91 SER A O 1
ATOM 721 N N . SER A 1 92 ? 4.769 20.127 -36.359 1.00 73.50 92 SER A N 1
ATOM 722 C CA . SER A 1 92 ? 4.488 19.036 -37.289 1.00 73.50 92 SER A CA 1
ATOM 723 C C . SER A 1 92 ? 4.816 17.689 -36.635 1.00 73.50 92 SER A C 1
ATOM 725 O O . SER A 1 92 ? 5.815 17.610 -35.913 1.00 73.50 92 SER A O 1
ATOM 727 N N . PRO A 1 93 ? 4.010 16.636 -36.874 1.00 72.38 93 PRO A N 1
ATOM 728 C CA . PRO A 1 93 ? 4.217 15.326 -36.272 1.00 72.38 93 PRO A CA 1
ATOM 729 C C . PRO A 1 93 ? 5.628 14.834 -36.598 1.00 72.38 93 PRO A C 1
ATOM 731 O O . PRO A 1 93 ? 5.931 14.488 -37.739 1.00 72.38 93 PRO A O 1
ATOM 734 N N . GLN A 1 94 ? 6.509 14.857 -35.595 1.00 70.12 94 GLN A N 1
ATOM 735 C CA . GLN A 1 94 ? 7.878 14.384 -35.743 1.00 70.12 94 GLN A CA 1
ATOM 736 C C . GLN A 1 94 ? 7.825 12.905 -36.123 1.00 70.12 94 GLN A C 1
ATOM 738 O O . GLN A 1 94 ? 7.252 12.085 -35.400 1.00 70.12 94 GLN A O 1
ATOM 743 N N . ALA A 1 95 ? 8.387 12.576 -37.288 1.00 77.50 95 ALA A N 1
ATOM 744 C CA . ALA A 1 95 ? 8.527 11.202 -37.737 1.00 77.50 95 ALA A CA 1
ATOM 745 C C . ALA A 1 95 ? 9.220 10.393 -36.631 1.00 77.50 95 ALA A C 1
ATOM 747 O O . ALA A 1 95 ? 10.272 10.796 -36.130 1.00 77.50 95 ALA A O 1
ATOM 748 N N . LYS A 1 96 ? 8.605 9.276 -36.217 1.00 78.38 96 LYS A N 1
ATOM 749 C CA . LYS A 1 96 ? 9.194 8.389 -35.209 1.00 78.38 96 LYS A CA 1
ATOM 750 C C . LYS A 1 96 ? 10.582 7.970 -35.707 1.00 78.38 96 LYS A C 1
ATOM 752 O O . LYS A 1 96 ? 10.669 7.510 -36.845 1.00 78.38 96 LYS A O 1
ATOM 757 N N . PRO A 1 97 ? 11.647 8.141 -34.907 1.00 79.62 97 PRO A N 1
ATOM 758 C CA . PRO A 1 97 ? 12.984 7.749 -35.323 1.00 79.62 97 PRO A CA 1
ATOM 759 C C . PRO A 1 97 ? 12.989 6.254 -35.657 1.00 79.62 97 PRO A C 1
ATOM 761 O O . PRO A 1 97 ? 12.518 5.440 -34.860 1.00 79.62 97 PRO A O 1
ATOM 764 N N . ASP A 1 98 ? 13.492 5.911 -36.843 1.00 89.56 98 ASP A N 1
ATOM 765 C CA . ASP A 1 98 ? 13.628 4.529 -37.301 1.00 89.56 98 ASP A CA 1
ATOM 766 C C . ASP A 1 98 ? 14.749 3.850 -36.500 1.00 89.56 98 ASP A C 1
ATOM 768 O O . ASP A 1 98 ? 15.942 3.970 -36.790 1.00 89.56 98 ASP A O 1
ATOM 772 N N . LEU A 1 99 ? 14.368 3.238 -35.378 1.00 92.06 99 LEU A N 1
ATOM 773 C CA . LEU A 1 99 ? 15.285 2.545 -34.484 1.00 92.06 99 LEU A CA 1
ATOM 774 C C . LEU A 1 99 ? 15.521 1.130 -35.010 1.00 92.06 99 LEU A C 1
ATOM 776 O O . LEU A 1 99 ? 14.591 0.339 -35.145 1.00 92.06 99 LEU A O 1
ATOM 780 N N . SER A 1 100 ? 16.792 0.770 -35.212 1.00 95.25 100 SER A N 1
ATOM 781 C CA . SER A 1 100 ? 17.162 -0.607 -35.563 1.00 95.25 100 SER A CA 1
ATOM 782 C C . SER A 1 100 ? 16.613 -1.629 -34.541 1.00 95.25 100 SER A C 1
ATOM 784 O O . SER A 1 100 ? 16.509 -1.297 -33.352 1.00 95.25 100 SER A O 1
ATOM 786 N N . PRO A 1 101 ? 16.378 -2.897 -34.929 1.00 94.50 101 PRO A N 1
ATOM 787 C CA . PRO A 1 101 ? 15.890 -3.940 -34.018 1.00 94.50 101 PRO A CA 1
ATOM 788 C C . PRO A 1 101 ? 16.715 -4.118 -32.736 1.00 94.50 101 PRO A C 1
ATOM 790 O O . PRO A 1 101 ? 16.159 -4.314 -31.657 1.00 94.50 101 PRO A O 1
ATOM 793 N N . VAL A 1 102 ? 18.040 -3.971 -32.829 1.00 95.38 102 VAL A N 1
ATOM 794 C CA . VAL A 1 102 ? 18.948 -4.047 -31.672 1.00 95.38 102 VAL A CA 1
ATOM 795 C C . VAL A 1 102 ? 18.670 -2.921 -30.672 1.00 95.38 102 VAL A C 1
ATOM 797 O O . VAL A 1 102 ? 18.671 -3.137 -29.460 1.00 95.38 102 VAL A O 1
ATOM 800 N N . TRP A 1 103 ? 18.411 -1.711 -31.169 1.00 93.69 103 TRP A N 1
ATOM 801 C CA . TRP A 1 103 ? 18.062 -0.571 -30.325 1.00 93.69 103 TRP A CA 1
ATOM 802 C C . TRP A 1 103 ? 16.679 -0.724 -29.696 1.00 93.69 103 TRP A C 1
ATOM 804 O O . TRP A 1 103 ? 16.534 -0.397 -28.523 1.00 93.69 103 TRP A O 1
ATOM 814 N N . MET A 1 104 ? 15.699 -1.285 -30.411 1.00 90.62 104 MET A N 1
ATOM 815 C CA . MET A 1 104 ? 14.383 -1.585 -29.830 1.00 90.62 104 MET A CA 1
ATOM 816 C C . MET A 1 104 ? 14.497 -2.531 -28.627 1.00 90.62 104 MET A C 1
ATOM 818 O O . MET A 1 104 ? 13.932 -2.254 -27.571 1.00 90.62 104 MET A O 1
ATOM 822 N N . GLN A 1 105 ? 15.300 -3.593 -28.744 1.00 93.75 105 GLN A N 1
ATOM 823 C CA . GLN A 1 105 ? 15.535 -4.526 -27.640 1.00 93.75 105 GLN A CA 1
ATOM 824 C C . GLN A 1 105 ? 16.233 -3.853 -26.446 1.00 93.75 105 GLN A C 1
ATOM 826 O O . GLN A 1 105 ? 15.846 -4.059 -25.297 1.00 93.75 105 GLN A O 1
ATOM 831 N N . LYS A 1 106 ? 17.244 -3.010 -26.697 1.00 95.38 106 LYS A N 1
ATOM 832 C CA . LYS A 1 106 ? 17.918 -2.248 -25.631 1.00 95.38 106 LYS A CA 1
ATOM 833 C C . LYS A 1 106 ? 16.972 -1.265 -24.942 1.00 95.38 106 LYS A C 1
ATOM 835 O O . LYS A 1 106 ? 17.001 -1.159 -23.719 1.00 95.38 106 LYS A O 1
ATOM 840 N N . MET A 1 107 ? 16.123 -0.579 -25.703 1.00 91.94 107 MET A N 1
ATOM 841 C CA . MET A 1 107 ? 15.121 0.334 -25.150 1.00 91.94 107 MET A CA 1
ATOM 842 C C . MET A 1 107 ? 14.099 -0.406 -24.288 1.00 91.94 107 MET A C 1
ATOM 844 O O . MET A 1 107 ? 13.734 0.099 -23.231 1.00 91.94 107 MET A O 1
ATOM 848 N N . GLN A 1 108 ? 13.706 -1.626 -24.662 1.00 91.31 108 GLN A N 1
ATOM 849 C CA . GLN A 1 108 ? 12.836 -2.453 -23.828 1.00 91.31 108 GLN A CA 1
ATOM 850 C C . GLN A 1 108 ? 13.463 -2.750 -22.455 1.00 91.31 108 GLN A C 1
ATOM 852 O O . GLN A 1 108 ? 12.798 -2.581 -21.436 1.00 91.31 108 GLN A O 1
ATOM 857 N N . LEU A 1 109 ? 14.752 -3.111 -22.404 1.00 92.62 109 LEU A N 1
ATOM 858 C CA . LEU A 1 109 ? 15.462 -3.337 -21.135 1.00 92.62 109 LEU A CA 1
ATOM 859 C C . LEU A 1 109 ? 15.528 -2.071 -20.268 1.00 92.62 109 LEU A C 1
ATOM 861 O O . LEU A 1 109 ? 15.417 -2.148 -19.045 1.00 92.62 109 LEU A O 1
ATOM 865 N N . VAL A 1 110 ? 15.696 -0.902 -20.893 1.00 93.12 110 VAL A N 1
ATOM 866 C CA . VAL A 1 110 ? 15.680 0.390 -20.193 1.00 93.12 110 VAL A CA 1
ATOM 867 C C . VAL A 1 110 ? 14.303 0.664 -19.588 1.00 93.12 110 VAL A C 1
ATOM 869 O O . VAL A 1 110 ? 14.228 1.068 -18.430 1.00 93.12 110 VAL A O 1
ATOM 872 N N . GLU A 1 111 ? 13.220 0.418 -20.324 1.00 90.56 111 GLU A N 1
ATOM 873 C CA . GLU A 1 111 ? 11.858 0.597 -19.806 1.00 90.56 111 GLU A CA 1
ATOM 874 C C . GLU A 1 111 ? 11.528 -0.404 -18.688 1.00 90.56 111 GLU A C 1
ATOM 876 O O . GLU A 1 111 ? 10.966 -0.026 -17.660 1.00 90.56 111 GLU A O 1
ATOM 881 N N . GLU A 1 112 ? 11.957 -1.663 -18.811 1.00 90.56 112 GLU A N 1
ATOM 882 C CA . GLU A 1 112 ? 11.828 -2.659 -17.742 1.00 90.56 112 GLU A CA 1
ATOM 883 C C . GLU A 1 112 ? 12.603 -2.256 -16.478 1.00 90.56 112 GLU A C 1
ATOM 885 O O . GLU A 1 112 ? 12.097 -2.409 -15.360 1.00 90.56 112 GLU A O 1
ATOM 890 N N . PHE A 1 113 ? 13.809 -1.703 -16.644 1.00 93.00 113 PHE A N 1
ATOM 891 C CA . PHE A 1 113 ? 14.614 -1.185 -15.543 1.00 93.00 113 PHE A CA 1
ATOM 892 C C . PHE A 1 113 ? 13.963 0.033 -14.880 1.00 93.00 113 PHE A C 1
ATOM 894 O O . PHE A 1 113 ? 13.858 0.058 -13.654 1.00 93.00 113 PHE A O 1
ATOM 901 N N . LYS A 1 114 ? 13.482 1.011 -15.660 1.00 93.00 114 LYS A N 1
ATOM 902 C CA . LYS A 1 114 ? 12.760 2.186 -15.143 1.00 93.00 114 LYS A CA 1
ATOM 903 C C . LYS A 1 114 ? 11.535 1.775 -14.342 1.00 93.00 114 LYS A C 1
ATOM 905 O O . LYS A 1 114 ? 11.342 2.266 -13.235 1.00 93.00 114 LYS A O 1
ATOM 910 N N . GLU A 1 115 ? 10.751 0.833 -14.857 1.00 91.56 115 GLU A N 1
ATOM 911 C CA . GLU A 1 115 ? 9.579 0.327 -14.149 1.00 91.56 115 GLU A CA 1
ATOM 912 C C . GLU A 1 115 ? 9.971 -0.362 -12.838 1.00 91.56 115 GLU A C 1
ATOM 914 O O . GLU A 1 115 ? 9.342 -0.147 -11.805 1.00 91.56 115 GLU A O 1
ATOM 919 N N . LYS A 1 116 ? 11.048 -1.155 -12.836 1.00 93.19 116 LYS A N 1
ATOM 920 C CA . LYS A 1 116 ? 11.563 -1.763 -11.604 1.00 93.19 116 LYS A CA 1
ATOM 921 C C . LYS A 1 116 ? 12.009 -0.707 -10.588 1.00 93.19 116 LYS A C 1
ATOM 923 O O . LYS A 1 116 ? 11.704 -0.863 -9.410 1.00 93.19 116 LYS A O 1
ATOM 928 N N . GLN A 1 117 ? 12.709 0.343 -11.021 1.00 94.56 117 GLN A N 1
ATOM 929 C CA . GLN A 1 117 ? 13.127 1.444 -10.145 1.00 94.56 117 GLN A CA 1
ATOM 930 C C . GLN A 1 117 ? 11.925 2.200 -9.577 1.00 94.56 117 GLN A C 1
ATOM 932 O O . GLN A 1 117 ? 11.883 2.449 -8.379 1.00 94.56 117 GLN A O 1
ATOM 937 N N . ARG A 1 118 ? 10.910 2.474 -10.404 1.00 93.81 118 ARG A N 1
ATOM 938 C CA . ARG A 1 118 ? 9.652 3.098 -9.974 1.00 93.81 118 ARG A CA 1
ATOM 939 C C . ARG A 1 118 ? 8.960 2.287 -8.880 1.00 93.81 118 ARG A C 1
ATOM 941 O O . ARG A 1 118 ? 8.533 2.841 -7.877 1.00 93.81 118 ARG A O 1
ATOM 948 N N . LEU A 1 119 ? 8.888 0.965 -9.039 1.00 95.44 119 LEU A N 1
ATOM 949 C CA . LEU A 1 119 ? 8.311 0.085 -8.019 1.00 95.44 119 LEU A CA 1
ATOM 950 C C . LEU A 1 119 ? 9.161 0.047 -6.742 1.00 95.44 119 LEU A C 1
ATOM 952 O O . LEU A 1 119 ? 8.615 0.054 -5.645 1.00 95.44 119 LEU A O 1
ATOM 956 N N . LEU A 1 120 ? 10.490 0.031 -6.870 1.00 96.25 120 LEU A N 1
ATOM 957 C CA . LEU A 1 120 ? 11.396 0.074 -5.720 1.00 96.25 120 LEU A CA 1
ATOM 958 C C . LEU A 1 120 ? 11.328 1.408 -4.966 1.00 96.25 120 LEU A C 1
ATOM 960 O O . LEU A 1 120 ? 11.497 1.405 -3.753 1.00 96.25 120 LEU A O 1
ATOM 964 N N . ALA A 1 121 ? 11.038 2.521 -5.644 1.00 96.62 121 ALA A N 1
ATOM 965 C CA . ALA A 1 121 ? 10.928 3.837 -5.017 1.00 96.62 121 ALA A CA 1
ATOM 966 C C . ALA A 1 121 ? 9.797 3.909 -3.975 1.00 96.62 121 ALA A C 1
ATOM 968 O O . ALA A 1 121 ? 9.938 4.611 -2.974 1.00 96.62 121 ALA A O 1
ATOM 969 N N . GLY A 1 122 ? 8.716 3.142 -4.158 1.00 96.56 122 GLY A N 1
ATOM 970 C CA . GLY A 1 122 ? 7.619 3.042 -3.186 1.00 96.56 122 GLY A CA 1
ATOM 971 C C . GLY A 1 122 ? 7.959 2.255 -1.911 1.00 96.56 122 GLY A C 1
ATOM 972 O O . GLY A 1 122 ? 7.165 2.232 -0.977 1.00 96.56 122 GLY A O 1
ATOM 973 N N . ASN A 1 123 ? 9.115 1.588 -1.856 1.00 97.38 123 ASN A N 1
ATOM 974 C CA . ASN A 1 123 ? 9.589 0.877 -0.670 1.00 97.38 123 ASN A CA 1
ATOM 975 C C . ASN A 1 123 ? 10.123 1.870 0.370 1.00 97.38 123 ASN A C 1
ATOM 977 O O . ASN A 1 123 ? 10.906 2.749 0.016 1.00 97.38 123 ASN A O 1
ATOM 981 N N . GLY A 1 124 ? 9.760 1.715 1.643 1.00 97.75 124 GLY A N 1
ATOM 982 C CA . GLY A 1 124 ? 10.261 2.588 2.703 1.00 97.75 124 GLY A CA 1
ATOM 983 C C . GLY A 1 124 ? 9.336 2.724 3.905 1.00 97.75 124 GLY A C 1
ATOM 984 O O . GLY A 1 124 ? 8.294 2.079 3.980 1.00 97.75 124 GLY A O 1
ATOM 985 N N . SER A 1 125 ? 9.726 3.588 4.836 1.00 98.12 125 SER A N 1
ATOM 986 C CA . SER A 1 125 ? 8.907 3.989 5.983 1.00 98.12 125 SER A CA 1
ATOM 987 C C . SER A 1 125 ? 8.357 5.386 5.778 1.00 98.12 125 SER A C 1
ATOM 989 O O . SER A 1 125 ? 9.085 6.284 5.350 1.00 98.12 125 SER A O 1
ATOM 991 N N . TYR A 1 126 ? 7.097 5.576 6.146 1.00 98.31 126 TYR A N 1
ATOM 992 C CA . TYR A 1 126 ? 6.354 6.810 5.970 1.00 98.31 126 TYR A CA 1
ATOM 993 C C . TYR A 1 126 ? 5.717 7.242 7.292 1.00 98.31 126 TYR A C 1
ATOM 995 O O . TYR A 1 126 ? 5.168 6.419 8.026 1.00 98.31 126 TYR A O 1
ATOM 1003 N N . ILE A 1 127 ? 5.759 8.542 7.579 1.00 97.75 127 ILE A N 1
ATOM 1004 C CA . ILE A 1 127 ? 4.930 9.157 8.624 1.00 97.75 127 ILE A CA 1
ATOM 1005 C C . ILE A 1 127 ? 3.579 9.521 8.029 1.00 97.75 127 ILE A C 1
ATOM 1007 O O . ILE A 1 127 ? 3.525 10.026 6.909 1.00 97.75 127 ILE A O 1
ATOM 1011 N N . ILE A 1 128 ? 2.498 9.273 8.760 1.00 98.12 128 ILE A N 1
ATOM 1012 C CA . ILE A 1 128 ? 1.140 9.542 8.286 1.00 98.12 128 ILE A CA 1
ATOM 1013 C C . ILE A 1 128 ? 0.612 10.819 8.935 1.00 98.12 128 ILE A C 1
ATOM 1015 O O . ILE A 1 128 ? 0.718 11.014 10.140 1.00 98.12 128 ILE A O 1
ATOM 1019 N N . LYS A 1 129 ? -0.030 11.655 8.124 1.00 97.94 129 LYS A N 1
ATOM 1020 C CA . LYS A 1 129 ? -0.867 12.774 8.541 1.00 97.94 129 LYS A CA 1
ATOM 1021 C C . LYS A 1 129 ? -2.320 12.438 8.230 1.00 97.94 129 LYS A C 1
ATOM 1023 O O . LYS A 1 129 ? -2.693 12.266 7.068 1.00 97.94 129 LYS A O 1
ATOM 1028 N N . CYS A 1 130 ? -3.159 12.349 9.254 1.00 97.44 130 CYS A N 1
ATOM 1029 C CA . CYS A 1 130 ? -4.549 11.924 9.110 1.00 97.44 130 CYS A CA 1
ATOM 1030 C C . CYS A 1 130 ? -5.461 12.772 9.992 1.00 97.44 130 CYS A C 1
ATOM 1032 O O . CYS A 1 130 ? -5.849 12.354 11.082 1.00 97.44 130 CYS A O 1
ATOM 1034 N N . LYS A 1 131 ? -5.866 13.938 9.472 1.00 96.25 131 LYS A N 1
ATOM 1035 C CA . LYS A 1 131 ? -6.663 14.955 10.179 1.00 96.25 131 LYS A CA 1
ATOM 1036 C C . LYS A 1 131 ? -7.812 14.375 11.010 1.00 96.25 131 LYS A C 1
ATOM 1038 O O . LYS A 1 131 ? -7.976 14.741 12.161 1.00 96.25 131 LYS A O 1
ATOM 1043 N N . MET A 1 132 ? -8.566 13.428 10.451 1.00 94.38 132 MET A N 1
ATOM 1044 C CA . MET A 1 132 ? -9.653 12.749 11.161 1.00 94.38 132 MET A CA 1
ATOM 1045 C C . MET A 1 132 ? -9.170 12.097 12.471 1.00 94.38 132 MET A C 1
ATOM 1047 O O . MET A 1 132 ? -9.728 12.330 13.537 1.00 94.38 132 MET A O 1
ATOM 1051 N N . ILE A 1 133 ? -8.109 11.295 12.419 1.00 93.38 133 ILE A N 1
ATOM 1052 C CA . ILE A 1 133 ? -7.591 10.599 13.605 1.00 93.38 133 ILE A CA 1
ATOM 1053 C C . ILE A 1 133 ? -7.001 11.601 14.597 1.00 93.38 133 ILE A C 1
ATOM 1055 O O . ILE A 1 133 ? -7.281 11.488 15.785 1.00 93.38 133 ILE A O 1
ATOM 1059 N N . GLU A 1 134 ? -6.269 12.603 14.109 1.00 94.88 134 GLU A N 1
ATOM 1060 C CA . GLU A 1 134 ? -5.665 13.663 14.928 1.00 94.88 134 GLU A CA 1
ATOM 1061 C C . GLU A 1 134 ? -6.736 14.472 15.689 1.00 94.88 134 GLU A C 1
ATOM 1063 O O . GLU A 1 134 ? -6.603 14.721 16.884 1.00 94.88 134 GLU A O 1
ATOM 1068 N N . GLU A 1 135 ? -7.849 14.818 15.032 1.00 95.00 135 GLU A N 1
ATOM 1069 C CA . GLU A 1 135 ? -8.958 15.563 15.645 1.00 95.00 135 GLU A CA 1
ATOM 1070 C C . GLU A 1 135 ? -9.711 14.747 16.703 1.00 95.00 135 GLU A C 1
ATOM 1072 O O . GLU A 1 135 ? -10.118 15.289 17.732 1.00 95.00 135 GLU A O 1
ATOM 1077 N N . ARG A 1 136 ? -9.918 13.445 16.467 1.00 92.31 136 ARG A N 1
ATOM 1078 C CA . ARG A 1 136 ? -10.669 12.580 17.394 1.00 92.31 136 ARG A CA 1
ATOM 1079 C C . ARG A 1 136 ? -9.808 12.011 18.517 1.00 92.31 136 ARG A C 1
ATOM 1081 O O . ARG A 1 136 ? -10.346 11.699 19.577 1.00 92.31 136 ARG A O 1
ATOM 1088 N N . PHE A 1 137 ? -8.501 11.890 18.299 1.00 91.62 137 PHE A N 1
ATOM 1089 C CA . PHE A 1 137 ? -7.545 11.319 19.247 1.00 91.62 137 PHE A CA 1
ATOM 1090 C C . PHE A 1 137 ? -6.269 12.164 19.334 1.00 91.62 137 PHE A C 1
ATOM 1092 O O . PHE A 1 137 ? -5.217 11.754 18.828 1.00 91.62 137 PHE A O 1
ATOM 1099 N N . PRO A 1 138 ? -6.341 13.323 20.012 1.00 92.69 138 PRO A N 1
ATOM 1100 C CA . PRO A 1 138 ? -5.183 14.184 20.199 1.00 92.69 138 PRO A CA 1
ATOM 1101 C C . PRO A 1 138 ? -4.026 13.436 20.872 1.00 92.69 138 PRO A C 1
ATOM 1103 O O . PRO A 1 138 ? -4.230 12.697 21.839 1.00 92.69 138 PRO A O 1
ATOM 1106 N N . GLY A 1 139 ? -2.810 13.647 20.378 1.00 92.06 139 GLY A N 1
ATOM 1107 C CA . GLY A 1 139 ? -1.583 13.013 20.862 1.00 92.06 139 GLY A CA 1
ATOM 1108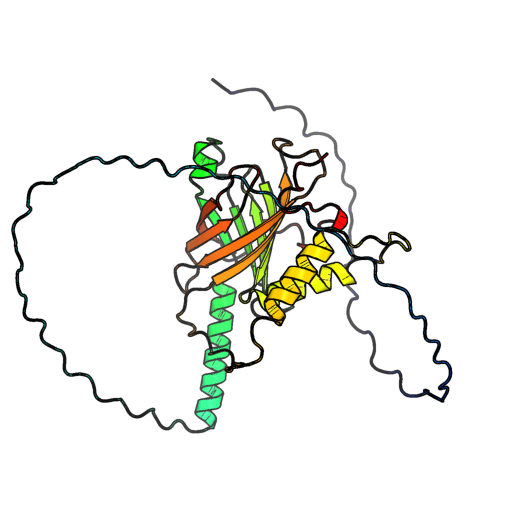 C C . GLY A 1 139 ? -1.139 11.777 20.076 1.00 92.06 139 GLY A C 1
ATOM 1109 O O . GLY A 1 139 ? 0.006 11.353 20.237 1.00 92.06 139 GLY A O 1
ATOM 1110 N N . LEU A 1 140 ? -1.988 11.212 19.206 1.00 92.00 140 LEU A N 1
ATOM 1111 C CA . LEU A 1 140 ? -1.598 10.088 18.341 1.00 92.00 140 LEU A CA 1
ATOM 1112 C C . LEU A 1 140 ? -0.844 10.522 17.080 1.00 92.00 140 LEU A C 1
ATOM 1114 O O . LEU A 1 140 ? -0.345 9.669 16.352 1.00 92.00 140 LEU A O 1
ATOM 1118 N N . GLU A 1 141 ? -0.718 11.824 16.812 1.00 91.12 141 GLU A N 1
ATOM 1119 C CA . GLU A 1 141 ? -0.205 12.342 15.534 1.00 91.12 141 GLU A CA 1
ATOM 1120 C C . GLU A 1 141 ? 1.242 11.899 15.264 1.00 91.12 141 GLU A C 1
ATOM 1122 O O . GLU A 1 141 ? 1.669 11.779 14.121 1.00 91.12 141 GLU A O 1
ATOM 1127 N N . ARG A 1 142 ? 2.006 11.625 16.327 1.00 90.69 142 ARG A N 1
ATOM 1128 C CA . ARG A 1 142 ? 3.414 11.197 16.251 1.00 90.69 142 ARG A CA 1
ATOM 1129 C C . ARG A 1 142 ? 3.593 9.688 16.096 1.00 90.69 142 ARG A C 1
ATOM 1131 O O . ARG A 1 142 ? 4.709 9.228 15.857 1.00 90.69 142 ARG A O 1
ATOM 1138 N N . GLU A 1 143 ? 2.523 8.924 16.276 1.00 92.38 143 GLU A N 1
ATOM 1139 C CA . GLU A 1 143 ? 2.558 7.461 16.269 1.00 92.38 143 GLU A CA 1
ATOM 1140 C C . GLU A 1 143 ? 2.141 6.876 14.916 1.00 92.38 143 GLU A C 1
ATOM 1142 O O . GLU A 1 143 ? 2.425 5.709 14.657 1.00 92.38 143 GLU A O 1
ATOM 1147 N N . LEU A 1 144 ? 1.523 7.680 14.041 1.00 96.06 144 LEU A N 1
ATOM 1148 C CA . LEU A 1 144 ? 0.958 7.204 12.780 1.00 96.06 144 LEU A CA 1
ATOM 1149 C C . LEU A 1 144 ? 2.059 6.899 11.750 1.00 96.06 144 LEU A C 1
ATOM 1151 O O . LEU A 1 144 ? 2.804 7.790 11.327 1.00 96.06 144 LEU A O 1
ATOM 1155 N N . LYS A 1 145 ? 2.159 5.637 11.327 1.00 97.25 145 LYS A N 1
ATOM 1156 C CA . LYS A 1 145 ? 3.244 5.130 10.477 1.00 97.25 145 LYS A CA 1
ATOM 1157 C C . LYS A 1 145 ? 2.744 4.139 9.432 1.00 97.25 145 LYS A C 1
ATOM 1159 O O . LYS A 1 145 ? 1.798 3.388 9.664 1.00 97.25 145 LYS A O 1
ATOM 1164 N N . LEU A 1 146 ? 3.425 4.115 8.292 1.00 97.69 146 LEU A N 1
ATOM 1165 C CA . LEU A 1 146 ? 3.231 3.138 7.226 1.00 97.69 146 LEU A CA 1
ATOM 1166 C C . LEU A 1 146 ? 4.594 2.627 6.758 1.00 97.69 146 LEU A C 1
ATOM 1168 O O . LEU A 1 146 ? 5.400 3.399 6.249 1.00 97.69 146 LEU A O 1
ATOM 1172 N N . ASP A 1 147 ? 4.837 1.330 6.894 1.00 97.62 147 ASP A N 1
ATOM 1173 C CA . ASP A 1 147 ? 6.062 0.681 6.423 1.00 97.62 147 ASP A CA 1
ATOM 1174 C C . ASP A 1 147 ? 5.746 -0.168 5.192 1.00 97.62 147 ASP A C 1
ATOM 1176 O O . ASP A 1 147 ? 5.073 -1.184 5.313 1.00 97.62 147 ASP A O 1
ATOM 1180 N N . ILE A 1 148 ? 6.230 0.229 4.013 1.00 97.75 148 ILE A N 1
ATOM 1181 C CA . ILE A 1 148 ? 5.977 -0.431 2.727 1.00 97.75 148 ILE A CA 1
ATOM 1182 C C . ILE A 1 148 ? 7.185 -1.268 2.306 1.00 97.75 148 ILE A C 1
ATOM 1184 O O . ILE A 1 148 ? 8.307 -0.770 2.198 1.00 97.75 148 ILE A O 1
ATOM 1188 N N . LYS A 1 149 ? 6.926 -2.537 1.987 1.00 97.19 149 LYS A N 1
ATOM 1189 C CA . LYS A 1 149 ? 7.885 -3.512 1.478 1.00 97.19 149 LYS A CA 1
ATOM 1190 C C . LYS A 1 149 ? 7.507 -3.976 0.073 1.00 97.19 149 LYS A C 1
ATOM 1192 O O . LYS A 1 149 ? 6.430 -4.528 -0.146 1.00 97.19 149 LYS A O 1
ATOM 1197 N N . TYR A 1 150 ? 8.414 -3.824 -0.886 1.00 96.69 150 TYR A N 1
ATOM 1198 C CA . TYR A 1 150 ? 8.215 -4.367 -2.233 1.00 96.69 150 TYR A CA 1
ATOM 1199 C C . TYR A 1 150 ? 8.467 -5.885 -2.283 1.00 96.69 150 TYR A C 1
ATOM 1201 O O . TYR A 1 150 ? 9.529 -6.361 -1.879 1.00 96.69 150 TYR A O 1
ATOM 1209 N N . LEU A 1 151 ? 7.520 -6.654 -2.837 1.00 95.00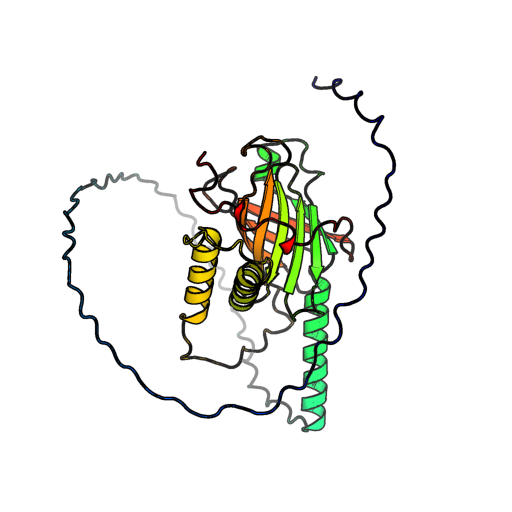 151 LEU A N 1
ATOM 1210 C CA . LEU A 1 151 ? 7.569 -8.121 -2.947 1.00 95.00 151 LEU A CA 1
ATOM 1211 C C . LEU A 1 151 ? 7.885 -8.606 -4.373 1.00 95.00 151 LEU A C 1
ATOM 1213 O O . LEU A 1 151 ? 7.363 -9.620 -4.845 1.00 95.00 151 LEU A O 1
ATOM 1217 N N . GLY A 1 152 ? 8.774 -7.901 -5.076 1.00 90.19 152 GLY A N 1
ATOM 1218 C CA . GLY A 1 152 ? 9.101 -8.192 -6.476 1.00 90.19 152 GLY A CA 1
ATOM 1219 C C . GLY A 1 152 ? 9.689 -9.578 -6.758 1.00 90.19 152 GLY A C 1
ATOM 1220 O O . GLY A 1 152 ? 9.690 -9.996 -7.913 1.00 90.19 152 GLY A O 1
ATOM 1221 N N . SER A 1 153 ? 10.179 -10.293 -5.740 1.00 89.12 153 SER A N 1
ATOM 1222 C CA . SER A 1 153 ? 10.635 -11.685 -5.864 1.00 89.12 153 SER A CA 1
ATOM 1223 C C . SER A 1 153 ? 9.487 -12.685 -6.013 1.00 89.12 153 SER A C 1
ATOM 1225 O O . SER A 1 153 ? 9.694 -13.754 -6.579 1.00 89.12 153 SER A O 1
ATOM 1227 N N . VAL A 1 154 ? 8.293 -12.347 -5.516 1.00 88.12 154 VAL A N 1
ATOM 1228 C CA . VAL A 1 154 ? 7.095 -13.192 -5.596 1.00 88.12 154 VAL A CA 1
ATOM 1229 C C . VAL A 1 154 ? 6.326 -12.873 -6.870 1.00 88.12 154 VAL A C 1
ATOM 1231 O O . VAL A 1 154 ? 6.057 -13.755 -7.683 1.00 88.12 154 VAL A O 1
ATOM 1234 N N . ARG A 1 155 ? 5.969 -11.597 -7.056 1.00 92.25 155 ARG A N 1
ATOM 1235 C CA . ARG A 1 155 ? 5.236 -11.134 -8.238 1.00 92.25 155 ARG A CA 1
ATOM 1236 C C . ARG A 1 155 ? 5.496 -9.648 -8.466 1.00 92.25 155 ARG A C 1
ATOM 1238 O O . ARG A 1 155 ? 5.493 -8.856 -7.527 1.00 92.25 155 ARG A O 1
ATOM 1245 N N . LYS A 1 156 ? 5.727 -9.260 -9.723 1.00 93.50 156 LYS A N 1
ATOM 1246 C CA . LYS A 1 156 ? 5.944 -7.854 -10.092 1.00 93.50 156 LYS A CA 1
ATOM 1247 C C . LYS A 1 156 ? 4.715 -7.019 -9.719 1.00 93.50 156 LYS A C 1
ATOM 1249 O O . LYS A 1 156 ? 3.591 -7.431 -9.989 1.00 93.50 156 LYS A O 1
ATOM 1254 N N . GLY A 1 157 ? 4.953 -5.845 -9.135 1.00 94.06 157 GLY A N 1
ATOM 1255 C CA . GLY A 1 157 ? 3.893 -4.904 -8.767 1.00 94.06 157 GLY A CA 1
ATOM 1256 C C . GLY A 1 157 ? 3.099 -5.289 -7.515 1.00 94.06 157 GLY A C 1
ATOM 1257 O O . GLY A 1 157 ? 2.020 -4.732 -7.318 1.00 94.06 157 GLY A O 1
ATOM 1258 N N . LEU A 1 158 ? 3.612 -6.226 -6.709 1.00 95.94 158 LEU A N 1
ATOM 1259 C CA . LEU A 1 158 ? 3.070 -6.601 -5.406 1.00 95.94 158 LEU A CA 1
ATOM 1260 C C . LEU A 1 158 ? 3.891 -5.964 -4.282 1.00 95.94 158 LEU A C 1
ATOM 1262 O O . LEU A 1 158 ? 5.124 -5.962 -4.315 1.00 95.94 158 LEU A O 1
ATOM 1266 N N . PHE A 1 159 ? 3.194 -5.475 -3.270 1.00 97.06 159 PHE A N 1
ATOM 1267 C CA . PHE A 1 159 ? 3.758 -4.875 -2.075 1.00 97.06 159 PHE A CA 1
ATOM 1268 C C . PHE A 1 159 ? 3.040 -5.417 -0.850 1.00 97.06 159 PHE A C 1
ATOM 1270 O O . PHE A 1 159 ? 1.893 -5.858 -0.912 1.00 97.06 159 PHE A O 1
ATOM 1277 N N . GLU A 1 160 ? 3.715 -5.331 0.276 1.00 9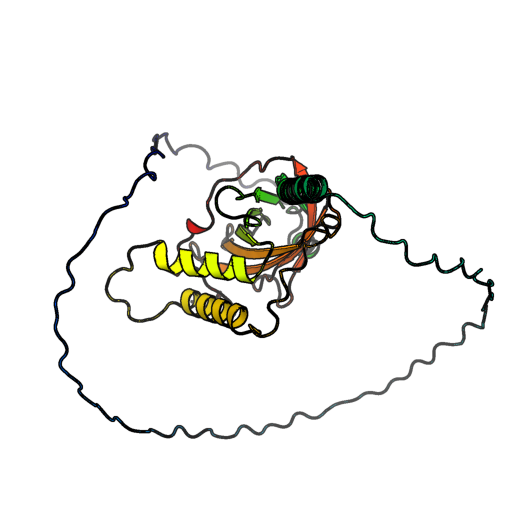6.44 160 GLU A N 1
ATOM 1278 C CA . GLU A 1 160 ? 3.164 -5.628 1.583 1.00 96.44 160 GLU A CA 1
ATOM 1279 C C . GLU A 1 160 ? 3.497 -4.457 2.486 1.00 96.44 160 GLU A C 1
ATOM 1281 O O . GLU A 1 160 ? 4.606 -3.930 2.415 1.00 96.44 160 GLU A O 1
ATOM 1286 N N . ALA A 1 161 ? 2.553 -4.005 3.298 1.00 97.25 161 ALA A N 1
ATOM 1287 C CA . ALA A 1 161 ? 2.803 -2.886 4.185 1.00 97.25 161 ALA A CA 1
ATOM 1288 C C . ALA A 1 161 ? 2.250 -3.114 5.577 1.00 97.25 161 ALA A C 1
ATOM 1290 O O . ALA A 1 161 ? 1.254 -3.801 5.751 1.00 97.25 161 ALA A O 1
ATOM 1291 N N . GLN A 1 162 ? 2.895 -2.513 6.563 1.00 96.50 162 GLN A N 1
ATOM 1292 C CA . GLN A 1 162 ? 2.405 -2.460 7.927 1.00 96.50 162 GLN A CA 1
ATOM 1293 C C . GLN A 1 162 ? 1.874 -1.063 8.202 1.00 96.50 162 GLN A C 1
ATOM 1295 O O . GLN A 1 162 ? 2.603 -0.080 8.082 1.00 96.50 162 GLN A O 1
ATOM 1300 N N . LEU A 1 163 ? 0.595 -0.992 8.550 1.00 96.12 163 LEU A N 1
ATOM 1301 C CA . LEU A 1 163 ? -0.107 0.237 8.872 1.00 96.12 163 LEU A CA 1
ATOM 1302 C C . LEU A 1 163 ? -0.285 0.328 10.385 1.00 96.12 163 LEU A C 1
ATOM 1304 O O . LEU A 1 163 ? -0.867 -0.569 10.995 1.00 96.12 163 LEU A O 1
ATOM 1308 N N . ASP A 1 164 ? 0.179 1.424 10.972 1.00 95.00 164 ASP A N 1
ATOM 1309 C CA . ASP A 1 164 ? -0.033 1.766 12.373 1.00 95.00 164 ASP A CA 1
ATOM 1310 C C . ASP A 1 164 ? -0.709 3.135 12.447 1.00 95.00 164 ASP A C 1
ATOM 1312 O O . ASP A 1 164 ? -0.106 4.164 12.155 1.00 95.00 164 ASP A O 1
ATOM 1316 N N . LEU A 1 165 ? -1.988 3.147 12.811 1.00 93.31 165 LEU A N 1
ATOM 1317 C CA . LEU A 1 165 ? -2.768 4.363 13.036 1.00 93.31 165 LEU A CA 1
ATOM 1318 C C . LEU A 1 165 ? -2.930 4.662 14.539 1.00 93.31 165 LEU A C 1
ATOM 1320 O O . LEU A 1 165 ? -3.889 5.326 14.939 1.00 93.31 165 LEU A O 1
ATOM 1324 N N . GLY A 1 166 ? -2.061 4.104 15.390 1.00 90.38 166 GLY A N 1
ATOM 1325 C CA . GLY A 1 166 ? -2.087 4.201 16.855 1.00 90.38 166 GLY A CA 1
ATOM 1326 C C . GLY A 1 166 ? -3.188 3.363 17.520 1.00 90.38 166 GLY A C 1
ATOM 1327 O O . GLY A 1 166 ? -2.963 2.727 18.550 1.00 90.38 166 GLY A O 1
ATOM 1328 N N . LEU A 1 167 ? -4.385 3.341 16.929 1.00 87.44 167 LEU A N 1
ATOM 1329 C CA . LEU A 1 167 ? -5.541 2.553 17.381 1.00 87.44 167 LEU A CA 1
ATOM 1330 C C . LEU A 1 167 ? -5.725 1.272 16.571 1.00 87.44 167 LEU A C 1
ATOM 1332 O O . LEU A 1 167 ? -6.048 0.221 17.118 1.00 87.44 167 LEU A O 1
ATOM 1336 N N . PHE A 1 168 ? -5.507 1.382 15.263 1.00 89.06 168 PHE A N 1
ATOM 1337 C CA . PHE A 1 168 ? -5.607 0.279 14.324 1.00 89.06 168 PHE A CA 1
ATOM 1338 C C . PHE A 1 168 ? -4.208 -0.070 13.854 1.00 89.06 168 PHE A C 1
ATOM 1340 O O . PHE A 1 168 ? -3.530 0.772 13.262 1.00 89.06 168 PHE A O 1
ATOM 1347 N N . LYS A 1 169 ? -3.789 -1.306 14.122 1.00 91.81 169 LYS A N 1
ATOM 1348 C CA . LYS A 1 169 ? -2.537 -1.851 13.603 1.00 91.81 169 LYS A CA 1
ATOM 1349 C C . LYS A 1 169 ? -2.848 -3.043 12.728 1.00 91.81 169 LYS A C 1
ATOM 1351 O O . LYS A 1 169 ? -3.667 -3.889 13.087 1.00 91.81 169 LYS A O 1
ATOM 1356 N N . GLY A 1 170 ? -2.233 -3.094 11.561 1.00 92.75 170 GLY A N 1
ATOM 1357 C CA . GLY A 1 170 ? -2.535 -4.141 10.606 1.00 92.75 170 GLY A CA 1
ATOM 1358 C C . GLY A 1 170 ? -1.513 -4.271 9.502 1.00 92.75 170 GLY A C 1
ATOM 1359 O O . GLY A 1 170 ? -0.600 -3.457 9.366 1.00 92.75 170 GLY A O 1
ATOM 1360 N N . ILE A 1 171 ? -1.705 -5.309 8.699 1.00 95.12 171 ILE A N 1
ATOM 1361 C CA . ILE A 1 171 ? -0.895 -5.593 7.524 1.00 95.12 171 ILE A CA 1
ATOM 1362 C C . ILE A 1 171 ? -1.772 -5.461 6.281 1.00 95.12 171 ILE A C 1
ATOM 1364 O O . ILE A 1 171 ? -2.910 -5.928 6.228 1.00 95.12 171 ILE A O 1
ATOM 1368 N N . MET A 1 172 ? -1.225 -4.813 5.266 1.00 96.06 172 MET A N 1
ATOM 1369 C CA . MET A 1 172 ? -1.822 -4.549 3.968 1.00 96.06 172 MET A CA 1
ATOM 1370 C C . MET A 1 172 ? -1.117 -5.396 2.920 1.00 96.06 172 MET A C 1
ATOM 1372 O O . MET A 1 172 ? 0.112 -5.423 2.866 1.00 96.06 172 MET A O 1
ATOM 1376 N N . LEU A 1 173 ? -1.888 -6.029 2.044 1.00 96.81 173 LEU A N 1
ATOM 1377 C CA . LEU A 1 173 ? -1.379 -6.540 0.780 1.00 96.81 173 LEU A CA 1
ATOM 1378 C C . LEU A 1 173 ? -1.789 -5.555 -0.305 1.00 96.81 173 LEU A C 1
ATOM 1380 O O . LEU A 1 173 ? -2.968 -5.213 -0.393 1.00 96.81 173 LEU A O 1
ATOM 1384 N N . MET A 1 174 ? -0.835 -5.080 -1.105 1.00 97.62 174 MET A N 1
ATOM 1385 C CA . MET A 1 174 ? -1.076 -4.019 -2.082 1.00 97.62 174 MET A CA 1
ATOM 1386 C C . MET A 1 174 ? -0.603 -4.418 -3.475 1.00 97.62 174 MET A C 1
ATOM 1388 O O . MET A 1 174 ? 0.438 -5.053 -3.633 1.00 97.62 174 MET A O 1
ATOM 1392 N N . GLY A 1 175 ? -1.351 -4.028 -4.500 1.00 96.75 175 GLY A N 1
ATOM 1393 C CA . GLY A 1 175 ? -1.069 -4.353 -5.891 1.00 96.75 175 GLY A CA 1
ATOM 1394 C C . GLY A 1 175 ? -1.251 -3.153 -6.811 1.00 96.75 175 GLY A C 1
ATOM 1395 O O . GLY A 1 175 ? -2.178 -2.366 -6.653 1.00 96.75 175 GLY A O 1
ATOM 1396 N N . THR A 1 176 ? -0.384 -3.048 -7.817 1.00 95.56 176 THR A N 1
ATOM 1397 C CA . THR A 1 176 ? -0.511 -2.063 -8.920 1.00 95.56 176 THR A CA 1
ATOM 1398 C C . THR A 1 176 ? -1.723 -2.291 -9.830 1.00 95.56 176 THR A C 1
ATOM 1400 O O . THR A 1 176 ? -2.110 -1.404 -10.597 1.00 95.56 176 THR A O 1
ATOM 1403 N N . ASP A 1 177 ? -2.290 -3.495 -9.764 1.00 92.62 177 ASP A N 1
ATOM 1404 C CA . ASP A 1 177 ? -3.475 -3.935 -10.486 1.00 92.62 177 ASP A CA 1
ATOM 1405 C C . ASP A 1 177 ? -4.429 -4.607 -9.490 1.00 92.62 177 ASP A C 1
ATOM 1407 O O . ASP A 1 177 ? -4.047 -5.520 -8.751 1.00 92.62 177 ASP A O 1
ATOM 1411 N N . GLU A 1 178 ? -5.675 -4.143 -9.468 1.00 91.69 178 GLU A N 1
ATOM 1412 C CA . GLU A 1 178 ? -6.733 -4.680 -8.615 1.00 91.69 178 GLU A CA 1
ATOM 1413 C C . GLU A 1 178 ? -7.009 -6.158 -8.926 1.00 91.69 178 GLU A C 1
ATOM 1415 O O . GLU A 1 178 ? -7.247 -6.965 -8.023 1.00 91.69 178 GLU A O 1
ATOM 1420 N N . LYS A 1 179 ? -6.910 -6.554 -10.203 1.00 89.94 179 LYS A N 1
ATOM 1421 C CA . LYS A 1 179 ? -7.115 -7.944 -10.613 1.00 89.94 179 LYS A CA 1
ATOM 1422 C C . LYS A 1 179 ? -6.028 -8.846 -10.036 1.00 89.94 179 LYS A C 1
ATOM 1424 O O . LYS A 1 179 ? -6.346 -9.846 -9.392 1.00 89.94 179 LYS A O 1
ATOM 1429 N N . LEU A 1 180 ? -4.765 -8.449 -10.202 1.00 89.88 180 LEU A N 1
ATOM 1430 C CA . LEU A 1 180 ? -3.606 -9.110 -9.601 1.00 89.88 180 LEU A CA 1
ATOM 1431 C C . LEU A 1 180 ? -3.770 -9.285 -8.086 1.00 89.88 180 LEU A C 1
ATOM 1433 O O . LEU A 1 180 ? -3.510 -10.367 -7.560 1.00 89.88 180 LEU A O 1
ATOM 1437 N N . LEU A 1 181 ? -4.192 -8.228 -7.392 1.00 92.62 181 LEU A N 1
ATOM 1438 C CA . LEU A 1 181 ? -4.404 -8.275 -5.951 1.00 92.62 181 LEU A CA 1
ATOM 1439 C C . LEU A 1 181 ? -5.507 -9.281 -5.586 1.00 92.62 181 LEU A C 1
ATOM 1441 O O . LEU A 1 181 ? -5.286 -10.151 -4.743 1.00 92.62 181 LEU A O 1
ATOM 1445 N N . SER A 1 182 ? -6.648 -9.227 -6.280 1.00 89.38 182 SER A N 1
ATOM 1446 C CA . SER A 1 182 ? -7.773 -10.140 -6.046 1.00 89.38 182 SER A CA 1
ATOM 1447 C C . SER A 1 182 ? -7.412 -11.613 -6.274 1.00 89.38 182 SER A C 1
ATOM 1449 O O . SER A 1 182 ? -7.814 -12.470 -5.485 1.00 89.38 182 SER A O 1
ATOM 1451 N N . ASP A 1 183 ? -6.591 -11.911 -7.290 1.00 89.56 183 ASP A N 1
ATOM 1452 C CA . ASP A 1 183 ? -6.062 -13.255 -7.552 1.00 89.56 183 ASP A CA 1
ATOM 1453 C C . ASP A 1 183 ? -5.264 -13.790 -6.365 1.00 89.56 183 ASP A C 1
ATOM 1455 O O . ASP A 1 183 ? -5.434 -14.942 -5.956 1.00 89.56 183 ASP A O 1
ATOM 1459 N N . ILE A 1 184 ? -4.371 -12.960 -5.822 1.00 90.75 184 ILE A N 1
ATOM 1460 C CA . ILE A 1 184 ? -3.460 -13.361 -4.750 1.00 90.75 184 ILE A CA 1
ATOM 1461 C C . ILE A 1 184 ? -4.232 -13.549 -3.449 1.00 90.75 184 ILE A C 1
ATOM 1463 O O . ILE A 1 184 ? -4.085 -14.596 -2.816 1.00 90.75 184 ILE A O 1
ATOM 1467 N N . CYS A 1 185 ? -5.089 -12.592 -3.082 1.00 88.81 185 CYS A N 1
ATOM 1468 C CA . CYS A 1 185 ? -5.940 -12.709 -1.900 1.00 88.81 185 CYS A CA 1
ATOM 1469 C C . CYS A 1 185 ? -6.782 -13.991 -1.966 1.00 88.81 185 CYS A C 1
ATOM 1471 O O . CYS A 1 185 ? -6.779 -14.785 -1.028 1.00 88.81 185 CYS A O 1
ATOM 1473 N N . TYR A 1 186 ? -7.437 -14.255 -3.100 1.00 85.56 186 TYR A N 1
ATOM 1474 C CA . TYR A 1 186 ? -8.281 -15.438 -3.259 1.00 85.56 186 TYR A CA 1
ATOM 1475 C C . TYR A 1 186 ? -7.499 -16.759 -3.216 1.00 85.56 186 TYR A C 1
ATOM 1477 O O . TYR A 1 186 ? -7.924 -17.720 -2.568 1.00 85.56 186 TYR A O 1
ATOM 1485 N N . THR A 1 187 ? -6.353 -16.819 -3.898 1.00 85.31 187 THR A N 1
ATOM 1486 C CA . THR A 1 187 ? -5.533 -18.037 -3.972 1.00 85.31 187 THR A CA 1
ATOM 1487 C C . THR A 1 187 ? -4.933 -18.377 -2.612 1.00 85.31 187 THR A C 1
ATOM 1489 O O . THR A 1 187 ? -5.001 -19.530 -2.184 1.00 85.31 187 THR A O 1
ATOM 1492 N N . ASN A 1 188 ? -4.413 -17.380 -1.894 1.00 81.31 188 ASN A N 1
ATOM 1493 C CA . ASN A 1 188 ? -3.827 -17.589 -0.572 1.00 81.31 188 ASN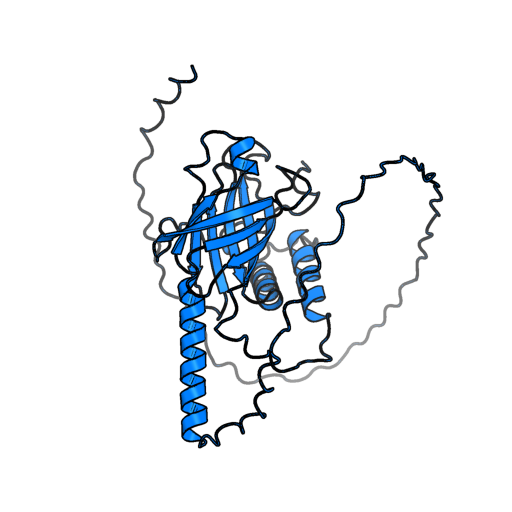 A CA 1
ATOM 1494 C C . ASN A 1 188 ? -4.879 -18.024 0.453 1.00 81.31 188 ASN A C 1
ATOM 1496 O O . ASN A 1 188 ? -4.619 -18.938 1.233 1.00 81.31 188 ASN A O 1
ATOM 1500 N N . THR A 1 189 ? -6.091 -17.464 0.398 1.00 77.31 189 THR A N 1
ATOM 1501 C CA . THR A 1 189 ? -7.201 -17.898 1.259 1.00 77.31 189 THR A CA 1
ATOM 1502 C C . THR A 1 189 ? -7.595 -19.358 1.012 1.00 77.31 189 THR A C 1
ATOM 1504 O O . THR A 1 189 ? -7.914 -20.084 1.951 1.00 77.31 189 THR A O 1
ATOM 1507 N N . LYS A 1 190 ? -7.516 -19.844 -0.232 1.00 72.44 190 LYS A N 1
ATOM 1508 C CA . LYS A 1 190 ? -7.829 -21.245 -0.554 1.00 72.44 190 LYS A CA 1
ATOM 1509 C C . LYS A 1 190 ? -6.728 -22.242 -0.206 1.00 72.44 190 LYS A C 1
ATOM 1511 O O . LYS A 1 190 ? -7.052 -23.377 0.140 1.00 72.44 190 LYS A O 1
ATOM 1516 N N . CYS A 1 191 ? -5.467 -21.849 -0.367 1.00 62.78 191 CYS A N 1
ATOM 1517 C CA . CYS A 1 191 ? -4.317 -22.748 -0.262 1.00 62.78 191 CYS A CA 1
ATOM 1518 C C . CYS A 1 191 ? -3.635 -22.718 1.116 1.00 62.78 191 CYS A C 1
ATOM 1520 O O . CYS A 1 191 ? -2.852 -23.615 1.413 1.00 62.78 191 CYS A O 1
ATOM 1522 N N . GLY A 1 192 ? -3.901 -21.698 1.940 1.00 57.25 192 GLY A N 1
ATOM 1523 C CA . GLY A 1 192 ? -3.094 -21.376 3.120 1.00 57.25 192 GLY A CA 1
ATOM 1524 C C . GLY A 1 192 ? -3.258 -22.286 4.337 1.00 57.25 192 GLY A C 1
ATOM 1525 O O . GLY A 1 192 ? -2.372 -22.295 5.184 1.00 57.25 192 GLY A O 1
ATOM 1526 N N . LEU A 1 193 ? -4.332 -23.070 4.451 1.00 53.53 193 LEU A N 1
ATOM 1527 C CA . LEU A 1 193 ? -4.522 -23.979 5.585 1.00 53.53 193 LEU A CA 1
ATOM 1528 C C . LEU A 1 193 ? -5.197 -25.279 5.133 1.00 53.53 193 LEU A C 1
ATOM 1530 O O . LEU A 1 193 ? -6.113 -25.229 4.305 1.00 53.53 193 LEU A O 1
ATOM 1534 N N . PRO A 1 194 ? -4.795 -26.450 5.672 1.00 50.69 194 PRO A N 1
ATOM 1535 C CA . PRO A 1 194 ? -5.585 -27.662 5.531 1.00 50.69 194 PRO A CA 1
ATOM 1536 C C . PRO A 1 194 ? -6.965 -27.363 6.105 1.00 50.69 194 PRO A C 1
ATOM 1538 O O . PRO A 1 194 ? -7.117 -27.191 7.313 1.00 50.69 194 PRO A O 1
ATOM 1541 N N . LYS A 1 195 ? -7.961 -27.243 5.218 1.00 50.59 195 LYS A N 1
ATOM 1542 C CA . LYS A 1 195 ? -9.348 -27.031 5.620 1.00 50.59 195 LYS A CA 1
ATOM 1543 C C . LYS A 1 195 ? -9.679 -28.113 6.649 1.00 50.59 195 LYS A C 1
ATOM 1545 O O . LYS A 1 195 ? -9.572 -29.292 6.285 1.00 50.59 195 LYS A O 1
ATOM 1550 N N . PRO A 1 196 ? -10.027 -27.769 7.904 1.00 48.81 196 PRO A N 1
ATOM 1551 C CA . PRO A 1 196 ? -10.573 -28.761 8.809 1.00 48.81 196 PRO A CA 1
ATOM 1552 C C . PRO A 1 196 ? -11.737 -29.403 8.063 1.00 48.81 196 PRO A C 1
ATOM 1554 O O . PRO A 1 196 ? -12.631 -28.716 7.563 1.00 48.81 196 PRO A O 1
ATOM 1557 N N . ARG A 1 197 ? -11.619 -30.717 7.852 1.00 50.81 197 ARG A N 1
ATOM 1558 C CA . ARG A 1 197 ? -12.650 -31.507 7.192 1.00 50.81 197 ARG A CA 1
ATOM 1559 C C . ARG A 1 197 ? -13.952 -31.187 7.927 1.00 50.81 197 ARG A C 1
ATOM 1561 O O . ARG A 1 197 ? -13.997 -31.345 9.141 1.00 50.81 197 ARG A O 1
ATOM 1568 N N . ASP A 1 198 ? -14.963 -30.760 7.177 1.00 53.03 198 ASP A N 1
ATOM 1569 C CA . ASP A 1 198 ? -16.366 -30.745 7.606 1.00 53.03 198 ASP A CA 1
ATOM 1570 C C . ASP A 1 198 ? -16.955 -29.474 8.266 1.00 53.03 198 ASP A C 1
ATOM 1572 O O . ASP A 1 198 ? -17.725 -29.555 9.217 1.00 53.03 198 ASP A O 1
ATOM 1576 N N . TYR A 1 199 ? -16.718 -28.285 7.694 1.00 46.38 199 TYR A N 1
ATOM 1577 C CA . TYR A 1 199 ? -17.672 -27.168 7.829 1.00 46.38 199 TYR A CA 1
ATOM 1578 C C . TYR A 1 199 ? -18.137 -26.702 6.445 1.00 46.38 199 TYR A C 1
ATOM 1580 O O . TYR A 1 199 ? -17.484 -25.908 5.775 1.00 46.38 199 TYR A O 1
ATOM 1588 N N . GLY A 1 200 ? -19.276 -27.236 5.994 1.00 55.47 200 GLY A N 1
ATOM 1589 C CA . GLY A 1 200 ? -19.889 -26.997 4.680 1.00 55.47 200 GLY A CA 1
ATOM 1590 C C . GLY A 1 200 ? -20.482 -25.599 4.460 1.00 55.47 200 GLY A C 1
ATOM 1591 O O . GLY A 1 200 ? -21.490 -25.473 3.767 1.00 55.47 200 GLY A O 1
ATOM 1592 N N . ARG A 1 201 ? -19.895 -24.548 5.038 1.00 62.97 201 ARG A N 1
ATOM 1593 C CA . ARG A 1 201 ? -20.311 -23.161 4.811 1.00 62.97 201 ARG A CA 1
ATOM 1594 C C . ARG A 1 201 ? -19.089 -22.351 4.405 1.00 62.97 201 ARG A C 1
ATOM 1596 O O . ARG A 1 201 ? -18.192 -22.165 5.219 1.00 62.97 201 ARG A O 1
ATOM 1603 N N . ASP A 1 202 ? -19.056 -21.909 3.148 1.00 65.94 202 ASP A N 1
ATOM 1604 C CA . ASP A 1 202 ? -18.063 -20.932 2.690 1.00 65.94 202 ASP A CA 1
ATOM 1605 C C . ASP A 1 202 ? -18.146 -19.715 3.620 1.00 65.94 202 ASP A C 1
ATOM 1607 O O . ASP A 1 202 ? -19.222 -19.117 3.740 1.00 65.94 202 ASP A O 1
ATOM 1611 N N . ASP A 1 203 ? -17.040 -19.391 4.291 1.00 74.56 203 ASP A N 1
ATOM 1612 C CA . ASP A 1 203 ? -16.951 -18.217 5.155 1.00 74.56 203 ASP A CA 1
ATOM 1613 C C . ASP A 1 203 ? -17.209 -16.919 4.361 1.00 74.56 203 ASP A C 1
ATOM 1615 O O . ASP A 1 203 ? -17.041 -16.857 3.135 1.00 74.56 203 ASP A O 1
ATOM 1619 N N . ASP A 1 204 ? -17.672 -15.879 5.064 1.00 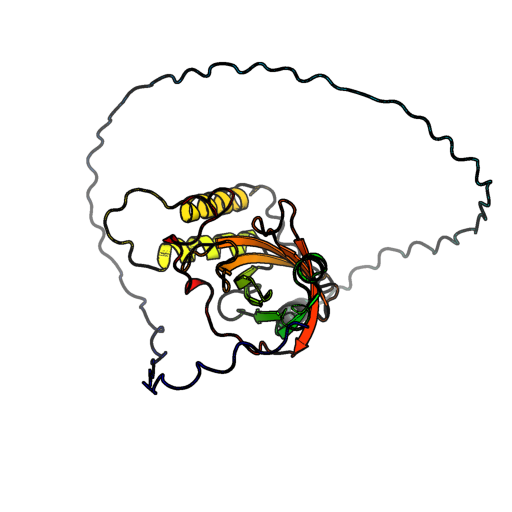75.38 204 ASP A N 1
ATOM 1620 C CA . ASP A 1 204 ? -18.030 -14.583 4.469 1.00 75.38 204 ASP A CA 1
ATOM 1621 C C . ASP A 1 204 ? -16.854 -13.980 3.669 1.00 75.38 204 ASP A C 1
ATOM 1623 O O . ASP A 1 204 ? -17.064 -13.345 2.631 1.00 75.38 204 ASP A O 1
ATOM 1627 N N . GLU A 1 205 ? -15.608 -14.212 4.101 1.00 77.44 205 GLU A N 1
ATOM 1628 C CA . GLU A 1 205 ? -14.407 -13.750 3.398 1.00 77.44 205 GLU A CA 1
ATOM 1629 C C . GLU A 1 205 ? -14.220 -14.465 2.056 1.00 77.44 205 GLU A C 1
ATOM 1631 O O . GLU A 1 205 ? -14.000 -13.817 1.034 1.00 77.44 205 GLU A O 1
ATOM 1636 N N . THR A 1 206 ? -14.339 -15.789 2.024 1.00 79.62 206 THR A N 1
ATOM 1637 C CA . THR A 1 206 ? -14.206 -16.607 0.819 1.00 79.62 206 THR A CA 1
ATOM 1638 C C . THR A 1 206 ? -15.273 -16.217 -0.192 1.00 79.62 206 THR A C 1
ATOM 1640 O O . THR A 1 206 ? -14.969 -16.109 -1.382 1.00 79.62 206 THR A O 1
ATOM 1643 N N . GLN A 1 207 ? -16.503 -15.947 0.259 1.00 82.94 207 GLN A N 1
ATOM 1644 C CA . GLN A 1 207 ? -17.567 -15.433 -0.604 1.00 82.94 207 GLN A CA 1
ATOM 1645 C C . GLN A 1 207 ? -17.237 -14.035 -1.141 1.00 82.94 207 GLN A C 1
ATOM 1647 O O . GLN A 1 207 ? -17.340 -13.818 -2.352 1.00 82.94 207 GLN A O 1
ATOM 1652 N N . ARG A 1 208 ? -16.767 -13.113 -0.285 1.00 84.94 208 ARG A N 1
ATOM 1653 C CA . ARG A 1 208 ? -16.341 -11.761 -0.690 1.00 84.94 208 ARG A CA 1
ATOM 1654 C C . ARG A 1 208 ? -15.223 -11.815 -1.724 1.00 84.94 208 ARG A C 1
ATOM 1656 O O . ARG A 1 208 ? -15.351 -11.224 -2.792 1.00 84.94 208 ARG A O 1
ATOM 1663 N N . LEU A 1 209 ? -14.142 -12.535 -1.430 1.00 83.06 209 LEU A N 1
ATOM 1664 C CA . LEU A 1 209 ? -12.987 -12.665 -2.315 1.00 83.06 209 LEU A CA 1
ATOM 1665 C C . LEU A 1 209 ? -13.375 -13.340 -3.627 1.00 83.06 209 LEU A C 1
ATOM 1667 O O . LEU A 1 209 ? -12.926 -12.911 -4.682 1.00 83.06 209 LEU A O 1
ATOM 1671 N N . ARG A 1 210 ? -14.257 -14.345 -3.590 1.00 84.31 210 ARG A N 1
ATOM 1672 C CA . ARG A 1 210 ? -14.798 -14.976 -4.798 1.00 84.31 210 ARG A CA 1
ATOM 1673 C C . ARG A 1 210 ? -15.583 -13.980 -5.649 1.00 84.31 210 ARG A C 1
ATOM 1675 O O . ARG A 1 210 ? -15.402 -13.956 -6.862 1.00 84.31 210 ARG A O 1
ATOM 1682 N N . GLN A 1 211 ? -16.450 -13.177 -5.037 1.00 85.25 211 GLN A N 1
ATOM 1683 C CA . GLN A 1 211 ? -17.234 -12.167 -5.744 1.00 85.25 211 GLN A CA 1
ATOM 1684 C C . GLN A 1 211 ? -16.339 -11.063 -6.313 1.00 85.25 211 GLN A C 1
ATOM 1686 O O . GLN A 1 211 ? -16.508 -10.682 -7.468 1.00 85.25 211 GLN A O 1
ATOM 1691 N N . TRP A 1 212 ? -15.360 -10.593 -5.539 1.00 82.38 212 TRP A N 1
ATOM 1692 C CA . TRP A 1 212 ? -14.368 -9.617 -5.984 1.00 82.38 212 TRP A CA 1
ATOM 1693 C C . TRP A 1 212 ? -13.546 -10.149 -7.160 1.00 82.38 212 TRP A C 1
ATOM 1695 O O . TRP A 1 212 ? -13.456 -9.499 -8.201 1.00 82.38 212 TRP A O 1
ATOM 1705 N N . TRP A 1 213 ? -13.061 -11.386 -7.043 1.00 85.56 213 TRP A N 1
ATOM 1706 C CA . TRP A 1 213 ? -12.358 -12.095 -8.104 1.00 85.56 213 TRP A CA 1
ATOM 1707 C C . TRP A 1 213 ? -13.207 -12.194 -9.373 1.00 85.56 213 TRP A C 1
ATOM 1709 O O . TRP A 1 213 ? -12.755 -11.778 -10.438 1.00 85.56 213 TRP A O 1
ATOM 1719 N N . TYR A 1 214 ? -14.459 -12.662 -9.275 1.00 84.19 214 TYR A N 1
ATOM 1720 C CA . TYR A 1 214 ? -15.355 -12.729 -10.431 1.00 84.19 214 TYR A CA 1
ATOM 1721 C C . TYR A 1 214 ? -15.585 -11.354 -11.045 1.00 84.19 214 TYR A C 1
ATOM 1723 O O . TYR A 1 214 ? -15.388 -11.213 -12.244 1.00 84.19 214 TYR A O 1
ATOM 1731 N N . ASN A 1 215 ? -15.918 -10.336 -10.249 1.00 84.62 215 ASN A N 1
ATOM 1732 C CA . ASN A 1 215 ? -16.161 -8.982 -10.746 1.00 84.62 215 ASN A CA 1
ATOM 1733 C C . ASN A 1 215 ? -14.961 -8.428 -11.530 1.00 84.62 215 ASN A C 1
ATOM 1735 O O . ASN A 1 215 ? -15.160 -7.752 -12.538 1.00 84.62 215 ASN A O 1
ATOM 1739 N N . ASN A 1 216 ? -13.733 -8.743 -11.113 1.00 80.06 216 ASN A N 1
ATOM 1740 C CA . ASN A 1 216 ? -12.509 -8.303 -11.790 1.00 80.06 216 ASN A CA 1
ATOM 1741 C C . ASN A 1 216 ? -12.129 -9.170 -13.000 1.00 80.06 216 ASN A C 1
ATOM 1743 O O . ASN A 1 216 ? -11.378 -8.727 -13.867 1.00 80.06 216 ASN A O 1
ATOM 1747 N N . HIS A 1 217 ? -12.667 -10.386 -13.100 1.00 79.56 217 HIS A N 1
ATOM 1748 C CA . HIS A 1 217 ? -12.433 -11.292 -14.228 1.00 79.56 217 HIS A CA 1
ATOM 1749 C C . HIS A 1 217 ? -13.524 -11.228 -15.300 1.00 79.56 217 HIS A C 1
ATOM 1751 O O . HIS A 1 217 ? -13.238 -11.474 -16.470 1.00 79.56 217 HIS A O 1
ATOM 1757 N N . THR A 1 218 ? -14.763 -10.894 -14.932 1.00 77.19 218 THR A N 1
ATOM 1758 C CA . THR A 1 218 ? -15.910 -10.831 -15.850 1.00 77.19 218 THR A CA 1
ATOM 1759 C C . THR A 1 218 ? -16.073 -9.467 -16.506 1.00 77.19 218 THR A C 1
ATOM 1761 O O . THR A 1 218 ? -16.717 -9.375 -17.550 1.00 77.19 218 THR A O 1
ATOM 1764 N N . LYS A 1 219 ? -15.499 -8.399 -15.932 1.00 67.31 219 LYS A N 1
ATOM 1765 C CA . LYS A 1 219 ? -15.438 -7.074 -16.563 1.00 67.31 219 LYS A CA 1
ATOM 1766 C C . LYS A 1 219 ? -14.487 -7.117 -17.775 1.00 67.31 219 LYS A C 1
ATOM 1768 O O . LYS A 1 219 ? -13.317 -6.781 -17.687 1.00 67.31 219 LYS A O 1
ATOM 1773 N N . ASN A 1 220 ? -15.046 -7.536 -18.910 1.00 52.25 220 ASN A N 1
ATOM 1774 C CA . ASN A 1 220 ? -14.572 -7.394 -20.291 1.00 52.25 220 ASN A CA 1
ATOM 1775 C C . ASN A 1 220 ? -13.220 -8.014 -20.682 1.00 52.25 220 ASN A C 1
ATOM 1777 O O . ASN A 1 220 ? -12.199 -7.349 -20.831 1.00 52.25 220 ASN A O 1
ATOM 1781 N N . THR A 1 221 ? -13.302 -9.276 -21.100 1.00 52.16 221 THR A N 1
ATOM 1782 C CA . THR A 1 221 ? -12.348 -9.963 -21.985 1.00 52.16 221 THR A CA 1
ATOM 1783 C C . THR A 1 221 ? -12.416 -9.528 -23.459 1.00 52.16 221 THR A C 1
ATOM 1785 O O . THR A 1 221 ? -11.690 -10.084 -24.275 1.00 52.16 221 THR A O 1
ATOM 1788 N N . ASN A 1 222 ? -13.248 -8.547 -23.836 1.00 53.84 222 ASN A N 1
ATOM 1789 C CA . ASN A 1 222 ? -13.426 -8.163 -25.250 1.00 53.84 222 ASN A CA 1
ATOM 1790 C C . ASN A 1 222 ? -12.534 -7.006 -25.724 1.00 53.84 222 ASN A C 1
ATOM 1792 O O . ASN A 1 222 ? -12.531 -6.675 -26.905 1.00 53.84 222 ASN A O 1
ATOM 1796 N N . THR A 1 223 ? -11.729 -6.431 -24.835 1.00 49.88 223 THR A N 1
ATOM 1797 C CA . THR A 1 223 ? -10.670 -5.482 -25.193 1.00 49.88 223 THR A CA 1
ATOM 1798 C C . THR A 1 223 ? -9.440 -5.790 -24.358 1.00 49.88 223 THR A C 1
ATOM 1800 O O . THR A 1 223 ? -9.017 -4.992 -23.524 1.00 49.88 223 THR A O 1
ATOM 1803 N N . SER A 1 224 ? -8.841 -6.959 -24.580 1.00 44.28 224 SER A N 1
ATOM 1804 C CA . SER A 1 224 ? -7.432 -7.200 -24.265 1.00 44.28 224 SER A CA 1
ATOM 1805 C C . SER A 1 224 ? -6.562 -6.357 -25.203 1.00 44.28 224 SER A C 1
ATOM 1807 O O . SER A 1 224 ? -5.769 -6.864 -25.993 1.00 44.28 224 SER A O 1
ATOM 1809 N N . ALA A 1 225 ? -6.719 -5.032 -25.123 1.00 51.31 225 ALA A N 1
ATOM 1810 C CA . ALA A 1 225 ? -5.649 -4.150 -25.524 1.00 51.31 225 ALA A CA 1
ATOM 1811 C C . ALA A 1 225 ? -4.437 -4.577 -24.681 1.00 51.31 225 ALA A C 1
ATOM 1813 O O . ALA A 1 225 ? -4.593 -4.751 -23.465 1.00 51.31 225 ALA A O 1
ATOM 1814 N N . PRO A 1 226 ? -3.270 -4.828 -25.301 1.00 52.50 226 PRO A N 1
ATOM 1815 C CA . PRO A 1 226 ? -2.056 -5.126 -24.553 1.00 52.50 226 PRO A CA 1
ATOM 1816 C C . PRO A 1 226 ? -1.946 -4.057 -23.481 1.00 52.50 226 PRO A C 1
ATOM 1818 O O . PRO A 1 226 ? -2.120 -2.886 -23.825 1.00 52.50 226 PRO A O 1
ATOM 1821 N N . SER A 1 227 ? -1.774 -4.462 -22.214 1.00 55.34 227 SER A N 1
ATOM 1822 C CA . SER A 1 227 ? -1.680 -3.546 -21.076 1.00 55.34 227 SER A CA 1
ATOM 1823 C C . SER A 1 227 ? -0.788 -2.399 -21.516 1.00 55.34 227 SER A C 1
ATOM 1825 O O . SER A 1 227 ? 0.413 -2.619 -21.701 1.00 55.34 227 SER A O 1
ATOM 1827 N N . GLN A 1 228 ? -1.388 -1.246 -21.840 1.00 54.12 228 GLN A N 1
ATOM 1828 C CA . GLN A 1 228 ? -0.628 -0.138 -22.397 1.00 54.12 228 GLN A CA 1
ATOM 1829 C C . GLN A 1 228 ? 0.471 0.093 -21.386 1.00 54.12 228 GLN A C 1
ATOM 1831 O O . GLN A 1 228 ? 0.164 0.222 -20.198 1.00 54.12 228 GLN A O 1
ATOM 1836 N N . ALA A 1 229 ? 1.725 -0.015 -21.834 1.00 58.19 229 ALA A N 1
ATOM 1837 C CA . ALA A 1 229 ? 2.874 0.169 -20.973 1.00 58.19 229 ALA A CA 1
ATOM 1838 C C . ALA A 1 229 ? 2.624 1.478 -20.228 1.00 58.19 229 ALA A C 1
ATOM 1840 O O . ALA A 1 229 ? 2.591 2.540 -20.852 1.00 58.19 229 ALA A O 1
ATOM 1841 N N . ARG A 1 230 ? 2.285 1.386 -18.934 1.00 65.19 230 ARG A N 1
ATOM 1842 C CA . ARG A 1 230 ? 1.997 2.579 -18.147 1.00 65.19 230 ARG A CA 1
ATOM 1843 C C . ARG A 1 230 ? 3.270 3.393 -18.242 1.00 65.19 230 ARG A C 1
ATOM 1845 O O . ARG A 1 230 ? 4.343 2.872 -17.939 1.00 65.19 230 ARG A O 1
ATOM 1852 N N . ASN A 1 231 ? 3.159 4.618 -18.748 1.00 71.31 231 ASN A N 1
ATOM 1853 C CA . ASN A 1 231 ? 4.319 5.482 -18.876 1.00 71.31 231 ASN A CA 1
ATOM 1854 C C . ASN A 1 231 ? 5.004 5.516 -17.509 1.00 71.31 231 ASN A C 1
ATOM 1856 O O . ASN A 1 231 ? 4.343 5.791 -16.506 1.00 71.31 231 ASN A O 1
ATOM 1860 N N . ALA A 1 232 ? 6.304 5.227 -17.459 1.00 73.62 232 ALA A N 1
ATOM 1861 C CA . ALA A 1 232 ? 7.067 5.219 -16.209 1.00 73.62 232 ALA A CA 1
ATOM 1862 C C . ALA A 1 232 ? 7.041 6.586 -15.486 1.00 73.62 232 ALA A C 1
ATOM 1864 O O . ALA A 1 232 ? 7.428 6.685 -14.328 1.00 73.62 232 ALA A O 1
ATOM 1865 N N . SER A 1 233 ? 6.565 7.635 -16.166 1.00 79.25 233 SER A N 1
ATOM 1866 C CA . SER A 1 233 ? 6.302 8.968 -15.624 1.00 79.25 233 SER A CA 1
ATOM 1867 C C . SER A 1 233 ? 4.972 9.103 -14.877 1.00 79.25 233 SER A C 1
ATOM 1869 O O . SER A 1 233 ? 4.775 10.099 -14.187 1.00 79.25 233 SER A O 1
ATOM 1871 N N . SER A 1 234 ? 4.048 8.150 -15.023 1.00 86.62 234 SER A N 1
ATOM 1872 C CA . SER A 1 234 ? 2.782 8.170 -14.293 1.00 86.62 234 SER A CA 1
ATOM 1873 C C . SER A 1 234 ? 3.020 7.866 -12.810 1.00 86.62 234 SER A C 1
ATOM 1875 O O . SER A 1 234 ? 3.788 6.940 -12.497 1.00 86.62 234 SER A O 1
ATOM 1877 N N . PRO A 1 235 ? 2.371 8.616 -11.900 1.00 90.69 235 PRO A N 1
ATOM 1878 C CA . PRO A 1 235 ? 2.477 8.340 -10.480 1.00 90.69 235 PRO A CA 1
ATOM 1879 C C . PRO A 1 235 ? 2.045 6.906 -10.160 1.00 90.69 235 PRO A C 1
ATOM 1881 O O . PRO A 1 235 ? 1.206 6.309 -10.844 1.00 90.69 235 PRO A O 1
ATOM 1884 N N . LEU A 1 236 ? 2.688 6.312 -9.158 1.00 95.06 236 LEU A N 1
ATOM 1885 C CA . LEU A 1 236 ? 2.405 4.944 -8.749 1.00 95.06 236 LEU A CA 1
ATOM 1886 C C . LEU A 1 236 ? 1.073 4.910 -7.986 1.00 95.06 236 LEU A C 1
ATOM 1888 O O . LEU A 1 236 ? 0.908 5.602 -6.988 1.00 95.06 236 LEU A O 1
ATOM 1892 N N . GLU A 1 237 ? 0.137 4.085 -8.441 1.00 96.50 237 GLU A N 1
ATOM 1893 C CA . GLU A 1 237 ? -1.134 3.836 -7.758 1.00 96.50 237 GLU A CA 1
ATOM 1894 C C . GLU A 1 237 ? -1.202 2.368 -7.337 1.00 96.50 237 GLU A C 1
ATOM 1896 O O . GLU A 1 237 ? -0.859 1.469 -8.115 1.00 96.50 237 GLU A O 1
ATOM 1901 N N . LEU A 1 238 ? -1.613 2.142 -6.092 1.00 97.38 238 LEU A N 1
ATOM 1902 C CA . LEU A 1 238 ? -1.715 0.843 -5.448 1.00 97.38 238 LEU A CA 1
ATOM 1903 C C . LEU A 1 238 ? -3.115 0.670 -4.856 1.00 97.38 238 LEU A C 1
ATOM 1905 O O . LEU A 1 238 ? -3.576 1.491 -4.065 1.00 97.38 238 LEU A O 1
ATOM 1909 N N . HIS A 1 239 ? -3.760 -0.443 -5.180 1.00 97.12 239 HIS A N 1
ATOM 1910 C CA . HIS A 1 239 ? -4.942 -0.929 -4.469 1.00 97.12 239 HIS A CA 1
ATOM 1911 C C . HIS A 1 239 ? -4.487 -1.822 -3.322 1.00 97.12 239 HIS A C 1
ATOM 1913 O O . HIS A 1 239 ? -3.446 -2.469 -3.447 1.00 97.12 239 HIS A O 1
ATOM 1919 N N . PHE A 1 240 ? -5.241 -1.899 -2.229 1.00 97.00 240 PHE A N 1
ATOM 1920 C CA . PHE A 1 240 ? -4.873 -2.762 -1.109 1.00 97.00 240 PHE A CA 1
ATOM 1921 C C . PHE A 1 240 ? -6.055 -3.450 -0.428 1.00 97.00 240 PHE A C 1
ATOM 1923 O O . PHE A 1 240 ? -7.173 -2.943 -0.446 1.00 97.00 240 PHE A O 1
ATOM 1930 N N . ASP A 1 241 ? -5.762 -4.579 0.227 1.00 95.00 241 ASP A N 1
ATOM 1931 C CA . ASP A 1 241 ? -6.610 -5.226 1.235 1.00 95.00 241 ASP A CA 1
ATOM 1932 C C . ASP A 1 241 ? -5.857 -5.205 2.577 1.00 95.00 241 ASP A C 1
ATOM 1934 O O . ASP A 1 241 ? -4.795 -5.818 2.734 1.00 95.00 241 ASP A O 1
ATOM 1938 N N . LEU A 1 242 ? -6.380 -4.443 3.533 1.00 94.50 242 LEU A N 1
ATOM 1939 C CA . LEU A 1 242 ? -5.894 -4.328 4.902 1.00 94.50 242 LEU A CA 1
ATOM 1940 C C . LEU A 1 242 ? -6.567 -5.381 5.777 1.00 94.50 242 LEU A C 1
ATOM 1942 O O . LEU A 1 242 ? -7.783 -5.558 5.723 1.00 94.50 242 LEU A O 1
ATOM 1946 N N . ARG A 1 243 ? -5.776 -5.995 6.654 1.00 92.38 243 ARG A N 1
ATOM 1947 C CA . ARG A 1 243 ? -6.232 -6.804 7.783 1.00 92.38 243 ARG A CA 1
ATOM 1948 C C . ARG A 1 243 ? -5.667 -6.198 9.056 1.00 92.38 243 ARG A C 1
ATOM 1950 O O . ARG A 1 243 ? -4.464 -5.966 9.138 1.00 92.38 243 ARG A O 1
ATOM 1957 N N . CYS A 1 244 ? -6.517 -5.917 10.030 1.00 88.94 244 CYS A N 1
ATOM 1958 C CA . CYS A 1 244 ? -6.116 -5.183 11.223 1.00 88.94 244 CYS A CA 1
ATOM 1959 C C . CYS A 1 244 ? -6.747 -5.728 12.498 1.00 88.94 244 CYS A C 1
ATOM 1961 O O . CYS A 1 244 ? -7.839 -6.300 12.501 1.00 88.94 244 CYS A O 1
ATOM 1963 N N . GLU A 1 245 ? -6.012 -5.506 13.581 1.00 84.44 245 GLU A N 1
ATOM 1964 C CA . GLU A 1 245 ? -6.385 -5.781 14.957 1.00 84.44 245 GLU A CA 1
ATOM 1965 C C . GLU A 1 245 ? -6.650 -4.452 15.677 1.00 84.44 245 GLU A C 1
ATOM 1967 O O . GLU A 1 245 ? -5.925 -3.467 15.495 1.00 84.44 245 GLU A O 1
ATOM 1972 N N . ASP A 1 246 ? -7.695 -4.420 16.501 1.00 77.88 246 ASP A N 1
ATOM 1973 C CA . ASP A 1 246 ? -7.936 -3.309 17.423 1.00 77.88 246 ASP A CA 1
ATOM 1974 C C . ASP A 1 246 ? -7.057 -3.481 18.665 1.00 77.88 246 ASP A C 1
ATOM 1976 O O . ASP A 1 246 ? -7.295 -4.348 19.507 1.00 77.88 246 ASP A O 1
ATOM 1980 N N . GLN A 1 247 ? -6.033 -2.638 18.776 1.00 71.25 247 GLN A N 1
ATOM 1981 C CA . GLN A 1 247 ? -5.018 -2.731 19.826 1.00 71.25 247 GLN A CA 1
ATOM 1982 C C . GLN A 1 247 ? -5.490 -2.200 21.184 1.00 71.25 247 GLN A C 1
ATOM 1984 O O . GLN A 1 247 ? -4.806 -2.399 22.184 1.00 71.25 247 GLN A O 1
ATOM 1989 N N . LYS A 1 248 ? -6.625 -1.491 21.245 1.00 66.38 248 LYS A N 1
ATOM 1990 C CA . LYS A 1 248 ? -7.078 -0.824 22.478 1.00 66.38 248 LYS A CA 1
ATOM 1991 C C . LYS A 1 248 ? -8.471 -1.254 22.931 1.00 66.38 248 LYS A C 1
ATOM 1993 O O . LYS A 1 248 ? -9.015 -0.632 23.841 1.00 66.38 248 LYS A O 1
ATOM 1998 N N . HIS A 1 249 ? -9.039 -2.294 22.315 1.00 65.06 249 HIS A N 1
ATOM 1999 C CA . HIS A 1 249 ? -10.402 -2.774 22.589 1.00 65.06 249 HIS A CA 1
ATOM 2000 C C . HIS A 1 249 ? -11.439 -1.642 22.571 1.00 65.06 249 HIS A C 1
ATOM 2002 O O . HIS A 1 249 ? -12.416 -1.663 23.319 1.00 65.06 249 HIS A O 1
ATOM 2008 N N . LEU A 1 250 ? -11.194 -0.605 21.766 1.00 67.38 250 LEU A N 1
ATOM 2009 C CA . LEU A 1 250 ? -12.046 0.582 21.762 1.00 67.38 250 LEU A CA 1
ATOM 2010 C C . LEU A 1 250 ? -13.333 0.322 20.989 1.00 67.38 250 LEU A C 1
ATOM 2012 O O . LEU A 1 250 ? -14.371 0.904 21.296 1.00 67.38 250 LEU A O 1
ATOM 2016 N N . TYR A 1 251 ? -13.246 -0.531 19.973 1.00 69.44 251 TYR A N 1
ATOM 2017 C CA . TYR A 1 251 ? -14.303 -0.761 19.002 1.00 69.44 251 TYR A CA 1
ATOM 2018 C C . TYR A 1 251 ? -14.630 -2.236 18.826 1.00 69.44 251 TYR A C 1
ATOM 2020 O O . TYR A 1 251 ? -15.772 -2.572 18.515 1.00 69.44 251 TYR A O 1
ATOM 2028 N N . LEU A 1 252 ? -13.636 -3.101 19.006 1.00 68.81 252 LEU A N 1
ATOM 2029 C CA . LEU A 1 252 ? -13.732 -4.529 18.763 1.00 68.81 252 LEU A CA 1
ATOM 2030 C C . LEU A 1 252 ? -13.446 -5.337 20.028 1.00 68.81 252 LEU A C 1
ATOM 2032 O O . LEU A 1 252 ? -12.669 -4.936 20.895 1.00 68.81 252 LEU A O 1
ATOM 2036 N N . GLN A 1 253 ? -14.066 -6.514 20.112 1.00 72.31 253 GLN A N 1
ATOM 2037 C CA . GLN A 1 253 ? -13.758 -7.480 21.162 1.00 72.31 253 GLN A CA 1
ATOM 2038 C C . GLN A 1 253 ? -12.308 -7.965 21.019 1.00 72.31 253 GLN A C 1
ATOM 2040 O O . GLN A 1 253 ? -11.795 -8.114 19.907 1.00 72.31 253 GLN A O 1
ATOM 2045 N N . THR A 1 254 ? -11.644 -8.239 22.140 1.00 67.69 254 THR A N 1
ATOM 2046 C CA . THR A 1 254 ? -10.289 -8.806 22.165 1.00 67.69 254 THR A CA 1
ATOM 2047 C C . THR A 1 254 ? -10.181 -10.023 21.241 1.00 67.69 254 THR A C 1
ATOM 2049 O O . THR A 1 254 ? -11.000 -10.937 21.318 1.00 67.69 254 THR A O 1
ATOM 2052 N N . GLY A 1 255 ? -9.179 -10.030 20.357 1.00 68.38 255 GLY A N 1
ATOM 2053 C CA . GLY A 1 255 ? -8.938 -11.129 19.415 1.00 68.38 255 GLY A CA 1
ATOM 2054 C C . GLY A 1 255 ? -9.829 -11.140 18.167 1.00 68.38 255 GLY A C 1
ATOM 2055 O O . GLY A 1 255 ? -9.783 -12.110 17.409 1.00 68.38 255 GLY A O 1
ATOM 2056 N N . THR A 1 256 ? -10.631 -10.096 17.923 1.00 76.06 256 THR A N 1
ATOM 2057 C CA . THR A 1 256 ? -11.333 -9.941 16.639 1.00 76.06 256 THR A CA 1
ATOM 2058 C C . THR A 1 256 ? -10.517 -9.118 15.648 1.00 76.06 256 THR A C 1
ATOM 2060 O O . THR A 1 256 ? -9.941 -8.082 15.981 1.00 76.06 256 THR A O 1
ATOM 2063 N N . TYR A 1 257 ? -10.490 -9.598 14.407 1.00 84.50 257 TYR A N 1
ATOM 2064 C CA . TYR A 1 257 ? -9.817 -8.947 13.292 1.00 84.50 257 TYR A CA 1
ATOM 2065 C C . TYR A 1 257 ? -10.862 -8.422 12.320 1.00 84.50 257 TYR A C 1
ATOM 2067 O O . TYR A 1 257 ? -11.914 -9.035 12.117 1.00 84.50 257 TYR A O 1
ATOM 2075 N N . PHE A 1 258 ? -10.566 -7.300 11.679 1.00 87.38 258 PHE A N 1
ATOM 2076 C CA . PHE A 1 258 ? -11.384 -6.816 10.577 1.00 87.38 258 PHE A CA 1
ATOM 2077 C C . PHE A 1 258 ? -10.536 -6.537 9.354 1.00 87.38 258 PHE A C 1
ATOM 2079 O O . PHE A 1 258 ? -9.340 -6.251 9.453 1.00 87.38 258 PHE A O 1
ATOM 2086 N N . GLY A 1 259 ? -11.179 -6.652 8.200 1.00 88.06 259 GLY A N 1
ATOM 2087 C CA . GLY A 1 259 ? -10.563 -6.367 6.923 1.00 88.06 259 GLY A CA 1
ATOM 2088 C C . GLY A 1 259 ? -11.282 -5.251 6.184 1.00 88.06 259 GLY A C 1
ATOM 2089 O O . GLY A 1 259 ? -12.501 -5.079 6.290 1.00 88.06 259 GLY A O 1
ATOM 2090 N N . THR A 1 260 ? -10.515 -4.485 5.421 1.00 91.44 260 THR A N 1
ATOM 2091 C CA . THR A 1 260 ? -11.032 -3.426 4.557 1.00 91.44 260 THR A CA 1
ATOM 2092 C C . THR A 1 260 ? -10.140 -3.237 3.345 1.00 91.44 260 THR A C 1
ATOM 2094 O O . THR A 1 260 ? -8.953 -3.527 3.384 1.00 91.44 260 THR A O 1
ATOM 2097 N N . ASP A 1 261 ? -10.703 -2.697 2.281 1.00 93.12 261 ASP A N 1
ATOM 2098 C CA . ASP A 1 261 ? -9.995 -2.278 1.086 1.00 93.12 261 ASP A CA 1
ATOM 2099 C C . ASP A 1 261 ? -9.718 -0.766 1.079 1.00 93.12 261 ASP A C 1
ATOM 2101 O O . ASP A 1 261 ? -10.245 0.005 1.898 1.00 93.12 261 ASP A O 1
ATOM 2105 N N . GLY A 1 262 ? -8.862 -0.352 0.150 1.00 95.69 262 GLY A N 1
ATOM 2106 C CA . GLY A 1 262 ? -8.564 1.048 -0.113 1.00 95.69 262 GLY A CA 1
ATOM 2107 C C . GLY A 1 262 ? -7.518 1.241 -1.205 1.00 95.69 262 GLY A C 1
ATOM 2108 O O . GLY A 1 262 ? -7.164 0.307 -1.934 1.00 95.69 262 GLY A O 1
ATOM 2109 N N . THR A 1 263 ? -7.041 2.477 -1.333 1.00 97.56 263 THR A N 1
ATOM 2110 C CA . THR A 1 263 ? -6.064 2.876 -2.352 1.00 97.56 263 THR A CA 1
ATOM 2111 C C . THR A 1 263 ? -4.985 3.794 -1.793 1.00 97.56 263 THR A C 1
ATOM 2113 O O . THR A 1 263 ? -5.204 4.537 -0.837 1.00 97.56 263 THR A O 1
ATOM 2116 N N . ILE A 1 264 ? -3.801 3.739 -2.396 1.00 98.00 264 ILE A N 1
ATOM 2117 C CA . ILE A 1 264 ? -2.684 4.660 -2.186 1.00 98.00 264 ILE A CA 1
ATOM 2118 C C . ILE A 1 264 ? -2.237 5.163 -3.555 1.00 98.00 264 ILE A C 1
ATOM 2120 O O . ILE A 1 264 ? -1.961 4.366 -4.448 1.00 98.00 264 ILE A O 1
ATOM 2124 N N . ALA A 1 265 ? -2.118 6.476 -3.705 1.00 97.81 265 ALA A N 1
ATOM 2125 C CA . ALA A 1 265 ? -1.560 7.118 -4.884 1.00 97.81 265 ALA A CA 1
ATOM 2126 C C . ALA A 1 265 ? -0.359 7.974 -4.476 1.00 97.81 265 ALA A C 1
ATOM 2128 O O . ALA A 1 265 ? -0.488 8.901 -3.675 1.00 97.81 265 ALA A O 1
ATOM 2129 N N . PHE A 1 266 ? 0.810 7.658 -5.022 1.00 97.69 266 PHE A N 1
ATOM 2130 C CA . PHE A 1 266 ? 1.992 8.503 -4.905 1.00 97.69 266 PHE A CA 1
ATOM 2131 C C . PHE A 1 266 ? 1.799 9.765 -5.744 1.00 97.69 266 PHE A C 1
ATOM 2133 O O . PHE A 1 266 ? 1.158 9.718 -6.791 1.00 97.69 266 PHE A O 1
ATOM 2140 N N . GLU A 1 267 ? 2.320 10.900 -5.285 1.00 96.94 267 GLU A N 1
ATOM 2141 C CA . GLU A 1 267 ? 2.135 12.177 -5.992 1.00 96.94 267 GLU A CA 1
ATOM 2142 C C . GLU A 1 267 ? 3.090 12.321 -7.183 1.00 96.94 267 GLU A C 1
ATOM 2144 O O . GLU A 1 267 ? 2.777 12.992 -8.167 1.00 96.94 267 GLU A O 1
ATOM 2149 N N . ASP A 1 268 ? 4.238 11.646 -7.121 1.00 94.31 268 ASP A N 1
ATOM 2150 C CA . ASP A 1 268 ? 5.294 11.728 -8.119 1.00 94.31 268 ASP A CA 1
ATOM 2151 C C . ASP A 1 268 ? 6.065 10.393 -8.264 1.00 94.31 268 ASP A C 1
ATOM 2153 O O . ASP A 1 268 ? 5.891 9.468 -7.462 1.00 94.31 268 ASP A O 1
ATOM 2157 N N . PRO A 1 269 ? 6.935 10.260 -9.285 1.00 93.06 269 PRO A N 1
ATOM 2158 C CA . PRO A 1 269 ? 7.744 9.055 -9.486 1.00 93.06 269 PRO A CA 1
ATOM 2159 C C . PRO A 1 269 ? 8.812 8.794 -8.411 1.00 93.06 269 PRO A C 1
ATOM 2161 O O . PRO A 1 269 ? 9.325 7.679 -8.338 1.00 93.06 269 PRO A O 1
ATOM 2164 N N . THR A 1 270 ? 9.175 9.792 -7.599 1.00 94.81 270 THR A N 1
ATOM 2165 C CA . THR A 1 270 ? 10.146 9.641 -6.499 1.00 94.81 270 THR A CA 1
ATOM 2166 C C . THR A 1 270 ? 9.533 8.961 -5.278 1.00 94.81 270 THR A C 1
ATOM 2168 O O . THR A 1 270 ? 10.263 8.427 -4.445 1.00 94.81 270 THR A O 1
ATOM 2171 N N . CYS A 1 271 ? 8.198 8.918 -5.206 1.00 96.62 271 CYS A N 1
ATOM 2172 C CA . CYS A 1 271 ? 7.442 8.246 -4.155 1.00 96.62 271 CYS A CA 1
ATOM 2173 C C . CYS A 1 271 ? 7.740 8.789 -2.740 1.00 96.62 271 CYS A C 1
ATOM 2175 O O . CYS A 1 271 ? 7.679 8.041 -1.756 1.00 96.62 271 CYS A O 1
ATOM 2177 N N . LEU A 1 272 ? 8.066 10.085 -2.635 1.00 97.75 272 LEU A N 1
ATOM 2178 C CA . LEU A 1 272 ? 8.353 10.770 -1.367 1.00 97.75 272 LEU A CA 1
ATOM 2179 C C . LEU A 1 272 ? 7.085 11.148 -0.592 1.00 97.75 272 LEU A C 1
ATOM 2181 O O . LEU A 1 272 ? 7.103 11.151 0.639 1.00 97.75 272 LEU A O 1
ATOM 2185 N N . SER A 1 273 ? 5.988 11.427 -1.292 1.00 98.19 273 SER A N 1
ATOM 2186 C CA . SER A 1 273 ? 4.669 11.683 -0.713 1.00 98.19 273 SER A CA 1
ATOM 2187 C C . SER A 1 273 ? 3.600 10.814 -1.371 1.00 98.19 273 SER A C 1
ATOM 2189 O O . SER A 1 273 ? 3.692 10.433 -2.544 1.00 98.19 273 SER A O 1
ATOM 2191 N N . LEU A 1 274 ? 2.573 10.481 -0.592 1.00 98.38 274 LEU A N 1
ATOM 2192 C CA . LEU A 1 274 ? 1.414 9.736 -1.063 1.00 98.38 274 LEU A CA 1
ATOM 2193 C C . LEU A 1 274 ? 0.126 10.220 -0.405 1.00 98.38 274 LEU A C 1
ATOM 2195 O O . LEU A 1 274 ? 0.126 10.702 0.730 1.00 98.38 274 LEU A O 1
ATOM 2199 N N . ASN A 1 275 ? -0.976 10.026 -1.120 1.00 98.50 275 ASN A N 1
ATOM 2200 C CA . ASN A 1 275 ? -2.332 10.170 -0.619 1.00 98.50 275 ASN A CA 1
ATOM 2201 C C . ASN A 1 275 ? -2.963 8.781 -0.531 1.00 98.50 275 ASN A C 1
ATOM 2203 O O . ASN A 1 275 ? -2.994 8.039 -1.512 1.00 98.50 275 ASN A O 1
ATOM 2207 N N . GLY A 1 276 ? -3.460 8.429 0.645 1.00 98.06 276 GLY A N 1
ATOM 2208 C CA . GLY A 1 276 ? -4.163 7.182 0.889 1.00 98.06 276 GLY A CA 1
ATOM 2209 C C . GLY A 1 276 ? -5.638 7.409 1.181 1.00 98.06 276 GLY A C 1
ATOM 2210 O O . GLY A 1 276 ? -6.029 8.428 1.750 1.00 98.06 276 GLY A O 1
ATOM 2211 N N . CYS A 1 277 ? -6.454 6.434 0.808 1.00 97.50 277 CYS A N 1
ATOM 2212 C CA . CYS A 1 277 ? -7.878 6.381 1.082 1.00 97.50 277 CYS A CA 1
ATOM 2213 C C . CYS A 1 277 ? -8.214 5.011 1.672 1.00 97.50 277 CYS A C 1
ATOM 2215 O O . CYS A 1 277 ? -7.925 3.980 1.066 1.00 97.50 277 CYS A O 1
ATOM 2217 N N . ILE A 1 278 ? -8.810 4.991 2.863 1.00 95.88 278 ILE A N 1
ATOM 2218 C CA . ILE A 1 278 ? -9.135 3.763 3.588 1.00 95.88 278 ILE A CA 1
ATOM 2219 C C . ILE A 1 278 ? -10.532 3.831 4.188 1.00 95.88 278 ILE A C 1
ATOM 2221 O O . ILE A 1 278 ? -10.920 4.825 4.799 1.00 95.88 278 ILE A O 1
ATOM 2225 N N . LYS A 1 279 ? -11.304 2.753 4.073 1.00 92.00 279 LYS A N 1
ATOM 2226 C CA . LYS A 1 279 ? -12.611 2.671 4.723 1.00 92.00 279 LYS A CA 1
ATOM 2227 C C . LYS A 1 279 ? -12.468 2.130 6.147 1.00 92.00 279 LYS A C 1
ATOM 2229 O O . LYS A 1 279 ? -12.141 0.972 6.349 1.00 92.00 279 LYS A O 1
ATOM 2234 N N . LEU A 1 280 ? -12.754 2.960 7.150 1.00 89.62 280 LEU A N 1
ATOM 2235 C CA . LEU A 1 280 ? -12.758 2.554 8.564 1.00 89.62 280 LEU A CA 1
ATOM 2236 C C . LEU A 1 280 ? -14.154 2.776 9.165 1.00 89.62 280 LEU A C 1
ATOM 2238 O O . LEU A 1 280 ? -14.396 3.821 9.775 1.00 89.62 280 LEU A O 1
ATOM 2242 N N . PRO A 1 281 ? -15.081 1.807 9.007 1.00 82.38 281 PRO A N 1
ATOM 2243 C CA . PRO A 1 281 ? -16.470 1.936 9.459 1.00 82.38 281 PRO A CA 1
ATOM 2244 C C . PRO A 1 281 ? -16.634 2.215 10.959 1.00 82.38 281 PRO A C 1
ATOM 2246 O O . PRO A 1 281 ? -17.639 2.787 11.370 1.00 82.38 281 PRO A O 1
ATOM 2249 N N . THR A 1 282 ? -15.655 1.814 11.772 1.00 81.19 282 THR A N 1
ATOM 2250 C CA . THR A 1 282 ? -15.573 2.087 13.218 1.00 81.19 282 THR A CA 1
ATOM 2251 C C . THR A 1 282 ? -15.437 3.577 13.526 1.00 81.19 282 THR A C 1
ATOM 2253 O O . THR A 1 282 ? -15.899 4.054 14.564 1.00 81.19 282 THR A O 1
ATOM 2256 N N . LEU A 1 283 ? -14.812 4.330 12.619 1.00 85.81 283 LEU A N 1
ATOM 2257 C CA . LEU A 1 283 ? -14.624 5.765 12.754 1.00 85.81 283 LEU A CA 1
ATOM 2258 C C . LEU A 1 283 ? -15.751 6.541 12.072 1.00 85.81 283 LEU A C 1
ATOM 2260 O O . LEU A 1 283 ? -16.312 7.436 12.707 1.00 85.81 283 LEU A O 1
ATOM 2264 N N . ARG A 1 284 ? -16.072 6.208 10.813 1.00 89.19 284 ARG A N 1
ATOM 2265 C CA . ARG A 1 284 ? -17.130 6.860 10.023 1.00 89.19 284 ARG A CA 1
ATOM 2266 C C . ARG A 1 284 ? -17.575 6.015 8.821 1.00 89.19 284 ARG A C 1
ATOM 2268 O O . ARG A 1 284 ? -16.881 5.088 8.413 1.00 89.19 284 ARG A O 1
ATOM 2275 N N . SER A 1 285 ? -18.709 6.374 8.219 1.00 88.31 285 SER A N 1
ATOM 2276 C CA . SER A 1 285 ? -19.244 5.741 7.005 1.00 88.31 285 SER A CA 1
ATOM 2277 C C . SER A 1 285 ? -18.404 6.004 5.756 1.00 88.31 285 SER A C 1
ATOM 2279 O O . SER A 1 285 ? -18.252 5.102 4.926 1.00 88.31 285 SER A O 1
ATOM 2281 N N . GLU A 1 286 ? -17.872 7.220 5.600 1.00 92.81 286 GLU A N 1
ATOM 2282 C CA . GLU A 1 286 ? -17.109 7.601 4.410 1.00 92.81 286 GLU A CA 1
ATOM 2283 C C . GLU A 1 286 ? -15.643 7.134 4.476 1.00 92.81 286 GLU A C 1
ATOM 2285 O O . GLU A 1 286 ? -15.024 7.167 5.544 1.00 92.81 286 GLU A O 1
ATOM 2290 N N . PRO A 1 287 ? -15.016 6.794 3.337 1.00 95.12 287 PRO A N 1
ATOM 2291 C CA . PRO A 1 287 ? -13.580 6.525 3.287 1.00 95.12 287 PRO A CA 1
ATOM 2292 C C . PRO A 1 287 ? -12.759 7.689 3.850 1.00 95.12 287 PRO A C 1
ATOM 2294 O O . PRO A 1 287 ? -13.013 8.841 3.510 1.00 95.12 287 PRO A O 1
ATOM 2297 N N . ILE A 1 288 ? -11.806 7.410 4.734 1.00 95.62 288 ILE A N 1
ATOM 2298 C CA . ILE A 1 288 ? -10.897 8.375 5.359 1.00 95.62 288 ILE A CA 1
ATOM 2299 C C . ILE A 1 288 ? -9.694 8.584 4.450 1.00 95.62 288 ILE A C 1
ATOM 2301 O O . ILE A 1 288 ? -9.050 7.624 4.034 1.00 95.62 288 ILE A O 1
ATOM 2305 N N . ASN A 1 289 ? -9.376 9.850 4.191 1.00 97.75 289 ASN A N 1
ATOM 2306 C CA . ASN A 1 289 ? -8.178 10.223 3.457 1.00 97.75 289 ASN A CA 1
ATOM 2307 C C . ASN A 1 289 ? -7.041 10.519 4.434 1.00 97.75 289 ASN A C 1
ATOM 2309 O O . ASN A 1 289 ? -7.257 11.158 5.469 1.00 97.75 289 ASN A O 1
ATOM 2313 N N . PHE A 1 290 ? -5.837 10.100 4.074 1.00 98.00 290 PHE A N 1
ATOM 2314 C CA . PHE A 1 290 ? -4.611 10.412 4.792 1.00 98.00 290 PHE A CA 1
ATOM 2315 C C . PHE A 1 290 ? -3.499 10.774 3.811 1.00 98.00 290 PHE A C 1
ATOM 2317 O O . PHE A 1 290 ? -3.531 10.399 2.642 1.00 98.00 290 PHE A O 1
ATOM 2324 N N . GLN A 1 291 ? -2.515 11.513 4.299 1.00 98.44 291 GLN A N 1
ATOM 2325 C CA . GLN A 1 291 ? -1.274 11.803 3.590 1.00 98.44 291 GLN A CA 1
ATOM 2326 C C . GLN A 1 291 ? -0.143 11.057 4.274 1.00 98.44 291 GLN A C 1
ATOM 2328 O O . GLN A 1 291 ? -0.197 10.854 5.486 1.00 98.44 291 GLN A O 1
ATOM 2333 N N . ALA A 1 292 ? 0.883 10.659 3.533 1.00 98.44 292 ALA A N 1
ATOM 2334 C CA . ALA A 1 292 ? 2.087 10.127 4.148 1.00 98.44 292 ALA A CA 1
ATOM 2335 C C . ALA A 1 292 ? 3.353 10.639 3.463 1.00 98.44 292 ALA A C 1
ATOM 2337 O O . ALA A 1 292 ? 3.352 10.911 2.263 1.00 98.44 292 ALA A O 1
ATOM 2338 N N . TYR A 1 293 ? 4.425 10.759 4.245 1.00 98.38 293 TYR A N 1
ATOM 2339 C CA . TYR A 1 293 ? 5.709 11.308 3.813 1.00 98.38 293 TYR A CA 1
ATOM 2340 C C . TYR A 1 293 ? 6.836 10.346 4.155 1.00 98.38 293 TYR A C 1
ATOM 2342 O O . TYR A 1 293 ? 6.931 9.878 5.291 1.00 98.38 293 TYR A O 1
ATOM 2350 N N . LYS A 1 294 ? 7.686 10.053 3.173 1.00 98.44 294 LYS A N 1
ATOM 2351 C CA . LYS A 1 294 ? 8.787 9.104 3.308 1.00 98.44 294 LYS A CA 1
ATOM 2352 C C . LYS A 1 294 ? 9.849 9.649 4.259 1.00 98.44 294 LYS A C 1
ATOM 2354 O O . LYS A 1 294 ? 10.315 10.774 4.101 1.00 98.44 294 LYS A O 1
ATOM 2359 N N . ILE A 1 295 ? 10.247 8.831 5.226 1.00 98.00 295 ILE A N 1
ATOM 2360 C CA . ILE A 1 295 ? 11.313 9.134 6.192 1.00 98.00 295 ILE A CA 1
ATOM 2361 C C . ILE A 1 295 ? 12.511 8.190 6.063 1.00 98.00 295 ILE A C 1
ATOM 2363 O O . ILE A 1 295 ? 13.626 8.573 6.410 1.00 98.00 295 ILE A O 1
ATOM 2367 N N . HIS A 1 296 ? 12.307 6.978 5.534 1.00 97.94 296 HIS A N 1
ATOM 2368 C CA . HIS A 1 296 ? 13.375 6.007 5.294 1.00 97.94 296 HIS A CA 1
ATOM 2369 C C . HIS A 1 296 ? 13.153 5.246 3.982 1.00 97.94 296 HIS A C 1
ATOM 2371 O O . HIS A 1 296 ? 12.019 4.959 3.610 1.00 97.94 296 HIS A O 1
ATOM 2377 N N . GLU A 1 297 ? 14.244 4.867 3.312 1.00 97.25 297 GLU A N 1
ATOM 2378 C CA . GLU A 1 297 ? 14.231 4.065 2.072 1.00 97.25 297 GLU A CA 1
ATOM 2379 C C . GLU A 1 297 ? 13.913 2.578 2.303 1.00 97.25 297 GLU A C 1
ATOM 2381 O O . GLU A 1 297 ? 13.517 1.854 1.388 1.00 97.25 297 GLU A O 1
ATOM 2386 N N . SER A 1 298 ? 14.082 2.103 3.537 1.00 96.00 298 SER A N 1
ATOM 2387 C CA . SER A 1 298 ? 13.768 0.737 3.943 1.00 96.00 298 SER A CA 1
ATOM 2388 C C . SER A 1 298 ? 12.700 0.722 5.038 1.00 96.00 298 SER A C 1
ATOM 2390 O O . SER A 1 298 ? 12.735 1.584 5.922 1.00 96.00 298 SER A O 1
ATOM 2392 N N . PRO A 1 299 ? 11.771 -0.255 5.008 1.00 94.75 299 PRO A N 1
ATOM 2393 C CA . PRO A 1 299 ? 10.794 -0.431 6.076 1.00 94.75 299 PRO A CA 1
ATOM 2394 C C . PRO A 1 299 ? 11.516 -0.772 7.386 1.00 94.75 299 PRO A C 1
ATOM 2396 O O . PRO A 1 299 ? 12.421 -1.609 7.393 1.00 94.75 299 PRO A O 1
ATOM 2399 N N . GLN A 1 300 ? 11.124 -0.125 8.484 1.00 91.69 300 GLN A N 1
ATOM 2400 C CA . GLN A 1 300 ? 11.821 -0.236 9.770 1.00 91.69 300 GLN A CA 1
ATOM 2401 C C . GLN A 1 300 ? 11.207 -1.278 10.719 1.00 91.69 300 GLN A C 1
ATOM 2403 O O . GLN A 1 300 ? 11.952 -1.965 11.412 1.00 91.69 300 GLN A O 1
ATOM 2408 N N . HIS A 1 301 ? 9.878 -1.433 10.762 1.00 79.06 301 HIS A N 1
ATOM 2409 C CA . HIS A 1 301 ? 9.197 -2.188 11.830 1.00 79.06 301 HIS A CA 1
ATOM 2410 C C . HIS A 1 301 ? 8.407 -3.397 11.328 1.00 79.06 301 HIS A C 1
ATOM 2412 O O . HIS A 1 301 ? 7.399 -3.767 11.917 1.00 79.06 301 HIS A O 1
ATOM 2418 N N . TYR A 1 302 ? 8.875 -4.025 10.253 1.00 75.38 302 TYR A N 1
ATOM 2419 C CA . TYR A 1 302 ? 8.155 -5.091 9.566 1.00 75.38 302 TYR A CA 1
ATOM 2420 C C . TYR A 1 302 ? 8.185 -6.419 10.350 1.00 75.38 302 TYR A C 1
ATOM 2422 O O . TYR A 1 302 ? 9.181 -7.144 10.294 1.00 75.38 302 TYR A O 1
ATOM 2430 N N . THR A 1 303 ? 7.114 -6.749 11.080 1.00 77.06 303 THR A N 1
ATOM 2431 C CA . THR A 1 303 ? 7.097 -7.917 11.991 1.00 77.06 303 THR A CA 1
ATOM 2432 C C . THR A 1 303 ? 6.238 -9.089 11.528 1.00 77.06 303 THR A C 1
ATOM 2434 O O . THR A 1 303 ? 6.565 -10.233 11.844 1.00 77.06 303 THR A O 1
ATOM 2437 N N . GLN A 1 304 ? 5.155 -8.842 10.790 1.00 83.56 304 GLN A N 1
ATOM 2438 C CA . GLN A 1 304 ? 4.154 -9.861 10.474 1.00 83.56 304 GLN A CA 1
ATOM 2439 C C . GLN A 1 304 ? 3.799 -9.870 8.990 1.00 83.56 304 GLN A C 1
ATOM 2441 O O . GLN A 1 304 ? 3.689 -8.829 8.353 1.00 83.56 304 GLN A O 1
ATOM 2446 N N . LEU A 1 305 ? 3.593 -11.073 8.458 1.00 87.06 305 LEU A N 1
ATOM 2447 C CA . LEU A 1 305 ? 3.161 -11.300 7.082 1.00 87.06 305 LEU A CA 1
ATOM 2448 C C . LEU A 1 305 ? 1.633 -11.241 7.003 1.00 87.06 305 LEU A C 1
ATOM 2450 O O . LEU A 1 305 ? 0.936 -11.678 7.921 1.00 87.06 305 LEU A O 1
ATOM 2454 N N . TRP A 1 306 ? 1.096 -10.770 5.885 1.00 88.62 306 TRP A N 1
ATOM 2455 C CA . TRP A 1 306 ? -0.341 -10.565 5.680 1.00 88.62 306 TRP A CA 1
ATOM 2456 C C . TRP A 1 306 ? -1.167 -11.850 5.851 1.00 88.62 306 TRP A C 1
ATOM 2458 O O . TRP A 1 306 ? -2.274 -11.852 6.396 1.00 88.62 306 TRP A O 1
ATOM 2468 N N . PHE A 1 307 ? -0.597 -12.979 5.436 1.00 83.50 307 PHE A N 1
ATOM 2469 C CA . PHE A 1 307 ? -1.184 -14.313 5.582 1.00 83.50 307 PHE A CA 1
ATOM 2470 C C . PHE A 1 307 ? -1.046 -14.900 6.995 1.00 83.50 307 PHE A C 1
ATOM 2472 O O . PHE A 1 307 ? -1.573 -15.976 7.256 1.00 83.50 307 PHE A O 1
ATOM 2479 N N . GLY A 1 308 ? -0.369 -14.205 7.911 1.00 82.62 308 GLY A N 1
ATOM 2480 C CA . GLY A 1 308 ? -0.318 -14.573 9.324 1.00 82.62 308 GLY A CA 1
ATOM 2481 C C . GLY A 1 308 ? -1.628 -14.306 10.071 1.00 82.62 308 GLY A C 1
ATOM 2482 O O . GLY A 1 308 ? -1.804 -14.817 11.172 1.00 82.62 308 GLY A O 1
ATOM 2483 N N . TYR A 1 309 ? -2.546 -13.524 9.493 1.00 79.19 309 TYR A N 1
ATOM 2484 C CA . TYR A 1 309 ? -3.874 -13.317 10.067 1.00 79.19 309 TYR A CA 1
ATOM 2485 C C . TYR A 1 309 ? -4.787 -14.509 9.753 1.00 79.19 309 TYR A C 1
ATOM 2487 O O . TYR A 1 309 ? -4.901 -14.888 8.580 1.00 79.19 309 TYR A O 1
ATOM 2495 N N . PRO A 1 310 ? -5.472 -15.080 10.760 1.00 75.75 310 PRO A N 1
ATOM 2496 C CA . PRO A 1 310 ? -6.430 -16.151 10.541 1.00 75.75 310 PRO A CA 1
ATOM 2497 C C . PRO A 1 310 ? -7.649 -15.622 9.779 1.00 75.75 310 PRO A C 1
ATOM 2499 O O . PRO A 1 310 ? -8.573 -15.080 10.364 1.00 75.75 310 PRO A O 1
ATOM 2502 N N . THR A 1 311 ? -7.659 -15.824 8.463 1.00 75.81 311 THR A N 1
ATOM 2503 C CA . THR A 1 311 ? -8.744 -15.494 7.517 1.00 75.81 311 THR A CA 1
ATOM 2504 C C . THR A 1 311 ? -10.152 -15.731 8.099 1.00 75.81 311 THR A C 1
ATOM 2506 O O . THR A 1 311 ? -10.996 -14.845 8.102 1.00 75.81 311 THR A O 1
ATOM 2509 N N . ALA A 1 312 ? -10.399 -16.894 8.714 1.00 73.56 312 ALA A N 1
ATOM 2510 C CA . ALA A 1 312 ? -11.720 -17.247 9.248 1.00 73.56 312 ALA A CA 1
ATOM 2511 C C . ALA A 1 312 ? -12.239 -16.331 10.381 1.00 73.56 312 ALA A C 1
ATOM 2513 O O . ALA A 1 312 ? -13.436 -16.341 10.661 1.00 73.56 312 ALA A O 1
ATOM 2514 N N . SER A 1 313 ? -11.373 -15.563 11.050 1.00 77.94 313 SER A N 1
ATOM 2515 C CA . SER A 1 313 ? -11.769 -14.607 12.094 1.00 77.94 313 SER A CA 1
ATOM 2516 C C . SER A 1 313 ? -11.822 -13.158 11.606 1.00 77.94 313 SER A C 1
ATOM 2518 O O . SER A 1 313 ? -12.158 -12.268 12.392 1.00 77.94 313 SER A O 1
ATOM 2520 N N . ILE A 1 314 ? -11.520 -12.911 10.327 1.00 81.81 314 ILE A N 1
ATOM 2521 C CA . ILE A 1 314 ? -11.557 -11.578 9.735 1.00 81.81 314 ILE A CA 1
ATOM 2522 C C . ILE A 1 314 ? -12.990 -11.247 9.343 1.00 81.81 314 ILE A C 1
ATOM 2524 O O . ILE A 1 314 ? -13.611 -11.896 8.501 1.00 81.81 314 ILE A O 1
ATOM 2528 N N . ARG A 1 315 ? -13.524 -10.187 9.944 1.00 81.56 315 ARG A N 1
ATOM 2529 C CA . ARG A 1 315 ? -14.863 -9.691 9.629 1.00 81.56 315 ARG A CA 1
ATOM 2530 C C . ARG A 1 315 ? -14.790 -8.543 8.623 1.00 81.56 315 ARG A C 1
ATOM 2532 O O . ARG A 1 315 ? -13.918 -7.680 8.704 1.00 81.56 315 ARG A O 1
ATOM 2539 N N . TYR A 1 316 ? -15.745 -8.510 7.697 1.00 80.31 316 TYR A N 1
ATOM 2540 C CA . TYR A 1 316 ? -15.835 -7.498 6.641 1.00 80.31 316 TYR A CA 1
ATOM 2541 C C . TYR A 1 316 ? -17.210 -6.821 6.625 1.00 80.31 316 TYR A C 1
ATOM 2543 O O . TYR A 1 316 ? -18.221 -7.395 7.038 1.00 80.31 316 TYR A O 1
ATOM 2551 N N . GLY A 1 317 ? -17.262 -5.601 6.079 1.00 75.88 317 GLY A N 1
ATOM 2552 C CA . GLY A 1 317 ? -18.517 -4.889 5.814 1.00 75.88 317 GLY A CA 1
ATOM 2553 C C . GLY A 1 317 ? -19.380 -4.704 7.066 1.00 75.88 317 GLY A C 1
ATOM 2554 O O . GLY A 1 317 ? -18.864 -4.609 8.166 1.00 75.88 317 GLY A O 1
ATOM 2555 N N . ALA A 1 318 ? -20.706 -4.678 6.928 1.00 69.62 318 ALA A N 1
ATOM 2556 C CA . ALA A 1 318 ? -21.623 -4.450 8.056 1.00 69.62 318 ALA A CA 1
ATOM 2557 C C . ALA A 1 318 ? -21.622 -5.563 9.130 1.00 69.62 318 ALA A C 1
ATOM 2559 O O . ALA A 1 318 ? -22.314 -5.435 10.137 1.00 69.62 318 ALA A O 1
ATOM 2560 N N . ASN A 1 319 ? -20.875 -6.652 8.922 1.00 67.94 319 ASN A N 1
ATOM 2561 C CA . ASN A 1 319 ? -20.794 -7.775 9.854 1.00 67.94 319 ASN A CA 1
ATOM 2562 C C . ASN A 1 319 ? -19.656 -7.620 10.881 1.00 67.94 319 ASN A C 1
ATOM 2564 O O . ASN A 1 319 ? -19.541 -8.460 11.774 1.00 67.94 319 ASN A O 1
ATOM 2568 N N . TRP A 1 320 ? -18.834 -6.561 10.795 1.00 67.81 320 TRP A N 1
ATOM 2569 C CA . TRP A 1 320 ? -17.695 -6.358 11.702 1.00 67.81 320 TRP A CA 1
ATOM 2570 C C . TRP A 1 320 ? -18.099 -6.216 13.177 1.00 67.81 320 TRP A C 1
ATOM 2572 O O . TRP A 1 320 ? -17.358 -6.668 14.042 1.00 67.81 320 TRP A O 1
ATOM 2582 N N . ASN A 1 321 ? -19.272 -5.640 13.468 1.00 63.88 321 ASN A N 1
ATOM 2583 C CA . ASN A 1 321 ? -19.743 -5.361 14.832 1.00 63.88 321 ASN A CA 1
ATOM 2584 C C . ASN A 1 321 ? -20.780 -6.360 15.364 1.00 63.88 321 ASN A C 1
ATOM 2586 O O . ASN A 1 321 ? -21.330 -6.148 16.445 1.00 63.88 321 ASN A O 1
ATOM 2590 N N . ARG A 1 322 ? -21.118 -7.402 14.598 1.00 62.66 322 ARG A N 1
ATOM 2591 C CA . ARG A 1 322 ? -22.093 -8.391 15.068 1.00 62.66 322 ARG A CA 1
ATOM 2592 C C . ARG A 1 322 ? -21.434 -9.241 16.159 1.00 62.66 322 ARG A C 1
ATOM 2594 O O . ARG A 1 322 ? -20.291 -9.629 15.951 1.00 62.66 322 ARG A O 1
ATOM 2601 N N . PRO A 1 323 ? -22.087 -9.506 17.298 1.00 56.22 323 PRO A N 1
ATOM 2602 C CA . PRO A 1 323 ? -21.539 -10.410 18.308 1.00 56.22 323 PRO A CA 1
ATOM 2603 C C . PRO A 1 323 ? -21.234 -11.788 17.703 1.00 56.22 323 PRO A C 1
ATOM 2605 O O . PRO A 1 323 ? -22.065 -12.278 16.902 1.00 56.22 323 PRO A O 1
#